Protein AF-A0A8B7RAG5-F1 (afdb_monomer_lite)

InterPro domains:
  IPR051147 Cilia- and flagella-associated domain-containing protein [PTHR21683] (7-181)

Structure (mmCIF, N/CA/C/O backbone):
data_AF-A0A8B7RAG5-F1
#
_entry.id   AF-A0A8B7RAG5-F1
#
loop_
_atom_site.group_PDB
_atom_site.id
_atom_site.type_symbol
_atom_site.label_atom_id
_atom_site.label_alt_id
_atom_site.label_comp_id
_atom_site.label_asym_id
_atom_site.label_entity_id
_atom_site.label_seq_id
_atom_site.pdbx_PDB_ins_code
_atom_s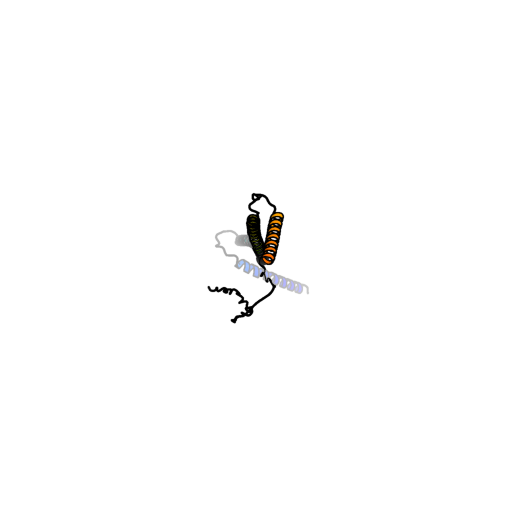ite.Cartn_x
_atom_site.Cartn_y
_atom_site.Cartn_z
_atom_site.occupancy
_atom_site.B_iso_or_equiv
_atom_site.auth_seq_id
_atom_site.auth_comp_id
_atom_site.auth_asym_id
_atom_site.auth_atom_id
_atom_site.pdbx_PDB_model_num
ATOM 1 N N . MET A 1 1 ? -59.591 -30.973 57.802 1.00 55.31 1 MET A N 1
ATOM 2 C CA . MET A 1 1 ? -58.449 -30.958 56.853 1.00 55.31 1 MET A CA 1
ATOM 3 C C . MET A 1 1 ? -57.907 -29.551 56.584 1.00 55.31 1 MET A C 1
ATOM 5 O O . MET A 1 1 ? -56.704 -29.426 56.397 1.00 55.31 1 MET A O 1
ATOM 9 N N . GLU A 1 2 ? -58.728 -28.495 56.611 1.00 56.34 2 GLU A N 1
ATOM 10 C CA . GLU A 1 2 ? -58.299 -27.111 56.315 1.00 56.34 2 GLU A CA 1
ATOM 11 C C . GLU A 1 2 ? -57.250 -26.532 57.283 1.00 56.34 2 GLU A C 1
ATOM 13 O O . GLU A 1 2 ? -56.304 -25.886 56.837 1.00 56.34 2 GLU A O 1
ATOM 18 N N . ALA A 1 3 ? -57.336 -26.829 58.585 1.00 62.94 3 ALA A N 1
ATOM 19 C CA . ALA A 1 3 ? -56.379 -26.324 59.580 1.00 62.94 3 ALA A CA 1
ATOM 20 C C . ALA A 1 3 ? -54.927 -26.791 59.325 1.00 62.94 3 ALA A C 1
ATOM 22 O O . ALA A 1 3 ? -53.978 -26.021 59.460 1.00 62.94 3 ALA A O 1
ATOM 23 N N . ILE A 1 4 ? -54.753 -28.038 58.873 1.00 69.81 4 ILE A N 1
ATOM 24 C CA . ILE A 1 4 ? -53.435 -28.624 58.569 1.00 69.81 4 ILE A CA 1
ATOM 25 C C . ILE A 1 4 ? -52.850 -28.005 57.290 1.00 69.81 4 ILE A C 1
ATOM 27 O O . ILE A 1 4 ? -51.636 -27.815 57.181 1.00 69.81 4 ILE A O 1
ATOM 31 N N . TYR A 1 5 ? -53.705 -27.666 56.322 1.00 72.94 5 TYR A N 1
ATOM 32 C CA . TYR A 1 5 ? -53.291 -27.004 55.086 1.00 72.94 5 TYR A CA 1
ATOM 33 C C . TYR A 1 5 ? -52.821 -25.563 55.346 1.00 72.94 5 TYR A C 1
ATOM 35 O O . TYR A 1 5 ? -51.747 -25.177 54.879 1.00 72.94 5 TYR A O 1
ATOM 43 N N . GLY A 1 6 ? -53.556 -24.804 56.168 1.00 73.88 6 GLY A N 1
ATOM 44 C CA . GLY A 1 6 ? -53.175 -23.448 56.580 1.00 73.88 6 GLY A CA 1
ATOM 45 C C . GLY A 1 6 ? -51.842 -23.402 57.334 1.00 73.88 6 GLY A C 1
ATOM 46 O O . GLY A 1 6 ? -50.973 -22.595 57.008 1.00 73.88 6 GLY A O 1
ATOM 47 N N . GLN A 1 7 ? -51.623 -24.333 58.268 1.00 79.81 7 GLN A N 1
ATOM 48 C CA . GLN A 1 7 ? -50.389 -24.399 59.056 1.00 79.81 7 GLN A CA 1
ATOM 49 C C . GLN A 1 7 ? -49.151 -24.725 58.202 1.00 79.81 7 GLN A C 1
ATOM 51 O O . GLN A 1 7 ? -48.091 -24.125 58.383 1.00 79.81 7 GLN A O 1
ATOM 56 N N . ARG A 1 8 ? -49.273 -25.636 57.224 1.00 81.81 8 ARG A N 1
ATOM 57 C CA . ARG A 1 8 ? -48.172 -25.945 56.291 1.00 81.81 8 ARG A CA 1
ATOM 58 C C . ARG A 1 8 ? -47.852 -24.777 55.362 1.00 81.81 8 ARG A C 1
ATOM 60 O O . ARG A 1 8 ? -46.685 -24.571 55.041 1.00 81.81 8 ARG A O 1
ATOM 67 N N . LYS A 1 9 ? -48.867 -24.028 54.925 1.00 84.62 9 LYS A N 1
ATOM 68 C CA . LYS A 1 9 ? -48.685 -22.840 54.082 1.00 84.62 9 LYS A CA 1
ATOM 69 C C . LYS A 1 9 ? -47.974 -21.724 54.849 1.00 84.62 9 LYS A C 1
ATOM 71 O O . LYS A 1 9 ? -47.005 -21.175 54.337 1.00 84.62 9 LYS A O 1
ATOM 76 N N . LEU A 1 10 ? -48.386 -21.468 56.092 1.00 85.44 10 LEU A N 1
ATOM 77 C CA . LEU A 1 10 ? -47.749 -20.473 56.955 1.00 85.44 10 LEU A CA 1
ATOM 78 C C . LEU A 1 10 ? -46.284 -20.822 57.240 1.00 85.44 10 LEU A C 1
ATOM 80 O O . LEU A 1 10 ? -45.422 -19.963 57.120 1.00 85.44 10 LEU A O 1
ATOM 84 N N . LYS A 1 11 ? -45.982 -22.092 57.539 1.00 86.25 11 LYS A N 1
ATOM 85 C CA . LYS A 1 11 ? -44.605 -22.536 57.798 1.00 86.25 11 LYS A CA 1
ATOM 86 C C . LYS A 1 11 ? -43.671 -22.288 56.607 1.00 86.25 11 LYS A C 1
ATOM 88 O O . LYS A 1 11 ? -42.568 -21.787 56.799 1.00 86.25 11 LYS A O 1
ATOM 93 N N . LYS A 1 12 ? -44.128 -22.595 55.389 1.00 87.88 12 LYS A N 1
ATOM 94 C CA . LYS A 1 12 ? -43.363 -22.325 54.161 1.00 87.88 12 LYS A CA 1
ATOM 95 C C . LYS A 1 12 ? -43.130 -20.832 53.950 1.00 87.88 12 LYS A C 1
ATOM 97 O O . LYS A 1 12 ? -42.046 -20.437 53.536 1.00 87.88 12 LYS A O 1
ATOM 102 N N . GLU A 1 13 ? -44.133 -20.010 54.248 1.00 86.12 13 GLU A N 1
ATOM 103 C CA . GLU A 1 13 ? -44.001 -18.566 54.090 1.00 86.12 13 GLU A CA 1
ATOM 104 C C . GLU A 1 13 ? -43.054 -17.974 55.142 1.00 86.12 13 GLU A C 1
ATOM 106 O O . GLU A 1 13 ? -42.220 -17.144 54.800 1.00 86.12 13 GLU A O 1
ATOM 111 N N . VAL A 1 14 ? -43.085 -18.458 56.387 1.00 86.81 14 VAL A N 1
ATOM 112 C CA . VAL A 1 14 ? -42.131 -18.056 57.436 1.00 86.81 14 VAL A CA 1
ATOM 113 C C . VAL A 1 14 ? -40.696 -18.439 57.064 1.00 86.81 14 VAL A C 1
ATOM 115 O O . VAL A 1 14 ? -39.806 -17.599 57.150 1.00 86.81 14 VAL A O 1
ATOM 118 N N . GLU A 1 15 ? -40.454 -19.667 56.591 1.00 90.12 15 GLU A N 1
ATOM 119 C CA . GLU A 1 15 ? -39.116 -20.094 56.141 1.00 90.12 15 GLU A CA 1
ATOM 120 C C . GLU A 1 15 ? -38.588 -19.234 54.987 1.00 90.12 15 GLU A C 1
ATOM 122 O O . GLU A 1 15 ? -37.412 -18.874 54.966 1.00 90.12 15 GLU A O 1
ATOM 127 N N . LYS A 1 16 ? -39.462 -18.853 54.053 1.00 88.62 16 LYS A N 1
ATOM 128 C CA . LYS A 1 16 ? -39.108 -17.966 52.944 1.00 88.62 16 LYS A CA 1
ATOM 129 C C . LYS A 1 16 ? -38.700 -16.573 53.431 1.00 88.62 16 LYS A C 1
ATOM 131 O O . LYS A 1 16 ? -37.728 -16.032 52.915 1.00 88.62 16 LYS A O 1
ATOM 136 N N . HIS A 1 17 ? -39.403 -16.005 54.413 1.00 90.81 17 HIS A N 1
ATOM 137 C CA . HIS A 1 17 ? -39.079 -14.680 54.959 1.00 90.81 17 HIS A CA 1
ATOM 138 C C . HIS A 1 17 ? -37.832 -14.692 55.849 1.00 90.81 17 HIS A C 1
ATOM 140 O O . HIS A 1 17 ? -37.074 -13.725 55.844 1.00 90.81 17 HIS A O 1
ATOM 146 N N . LYS A 1 18 ? -37.556 -15.812 56.521 1.00 91.81 18 LYS A N 1
ATOM 147 C CA . LYS A 1 18 ? -36.370 -15.983 57.365 1.00 91.81 18 LYS A CA 1
ATOM 148 C C . LYS A 1 18 ? -35.054 -15.805 56.598 1.00 91.81 18 LYS A C 1
ATOM 150 O O . LYS A 1 18 ? -34.117 -15.205 57.106 1.00 91.81 18 LYS A O 1
ATOM 155 N N . LEU A 1 19 ? -35.004 -16.244 55.336 1.00 89.38 19 LEU A N 1
ATOM 156 C CA . LEU A 1 19 ? -33.840 -16.033 54.462 1.00 89.38 19 LEU A CA 1
ATOM 157 C C . LEU A 1 19 ? -33.551 -14.544 54.207 1.00 89.38 19 LEU A C 1
ATOM 159 O O . LEU A 1 19 ? -32.391 -14.154 54.076 1.00 89.38 19 LEU A O 1
ATOM 163 N N . PHE A 1 20 ? -34.596 -13.716 54.125 1.00 89.88 20 PHE A N 1
ATOM 164 C CA . PHE A 1 20 ? -34.447 -12.270 53.961 1.00 89.88 20 PHE A CA 1
ATOM 165 C C . PHE A 1 20 ? -34.036 -11.604 55.271 1.00 89.88 20 PHE A C 1
ATOM 167 O O . PHE A 1 20 ? -33.174 -10.733 55.250 1.00 89.88 20 PHE A O 1
ATOM 174 N N . GLU A 1 21 ? -34.597 -12.037 56.399 1.00 88.69 21 GLU A N 1
ATOM 175 C CA . GLU A 1 21 ? -34.213 -11.568 57.734 1.00 88.69 21 GLU A CA 1
ATOM 176 C C . GLU A 1 21 ? -32.721 -11.820 58.008 1.00 88.69 21 GLU A C 1
ATOM 178 O O . GLU A 1 21 ? -31.983 -10.880 58.302 1.00 88.69 21 GLU A O 1
ATOM 183 N N . ASP A 1 22 ? -32.242 -13.047 57.777 1.00 93.38 22 ASP A N 1
ATOM 184 C CA . ASP A 1 22 ? -30.828 -13.415 57.935 1.00 93.38 22 ASP A CA 1
ATOM 185 C C . ASP A 1 22 ? -29.903 -12.571 57.033 1.00 93.38 22 ASP A C 1
ATOM 187 O O . ASP A 1 22 ? -28.770 -12.241 57.399 1.00 93.38 22 ASP A O 1
ATOM 191 N N . TYR A 1 23 ? -30.369 -12.217 55.830 1.00 90.25 23 TYR A N 1
ATOM 192 C CA . TYR A 1 23 ? -29.639 -11.340 54.915 1.00 90.25 23 TYR A CA 1
ATOM 193 C C . TYR A 1 23 ? -29.615 -9.890 55.409 1.00 90.25 23 TYR A C 1
ATOM 195 O O . TYR A 1 23 ? -28.558 -9.260 55.391 1.00 90.25 23 TYR A O 1
ATOM 203 N N . LEU A 1 24 ? -30.750 -9.366 55.876 1.00 87.00 24 LEU A N 1
ATOM 204 C CA . LEU A 1 24 ? -30.857 -8.003 56.395 1.00 87.00 24 LEU A CA 1
ATOM 205 C C . LEU A 1 24 ? -29.999 -7.815 57.649 1.00 87.00 24 LEU A C 1
ATOM 207 O O . LEU A 1 24 ? -29.286 -6.818 57.734 1.00 87.00 24 LEU A O 1
ATOM 211 N N . ILE A 1 25 ? -29.964 -8.797 58.554 1.00 89.12 25 ILE A N 1
ATOM 212 C CA . ILE A 1 25 ? -29.074 -8.784 59.725 1.00 89.12 25 ILE A CA 1
ATOM 213 C C . ILE A 1 25 ? -27.607 -8.691 59.285 1.00 89.12 25 ILE A C 1
ATOM 215 O O . ILE A 1 25 ? -26.885 -7.805 59.735 1.00 89.12 25 ILE A O 1
ATOM 219 N N . LYS A 1 26 ? -27.172 -9.519 58.324 1.00 90.69 26 LYS A N 1
ATOM 220 C CA . LYS A 1 26 ? -25.801 -9.457 57.779 1.00 90.69 26 LYS A CA 1
ATOM 221 C C . LYS A 1 26 ? -25.471 -8.126 57.106 1.00 90.69 26 LYS A C 1
ATOM 223 O O . LYS A 1 26 ? -24.312 -7.714 57.098 1.00 90.69 26 LYS A O 1
ATOM 228 N N . VAL A 1 27 ? -26.452 -7.479 56.478 1.00 85.94 27 VAL A N 1
ATOM 229 C CA . VAL A 1 27 ? -26.272 -6.151 55.876 1.00 85.94 27 VAL A CA 1
ATOM 230 C C . VAL A 1 27 ? -26.110 -5.098 56.969 1.00 85.94 27 VAL A C 1
ATOM 232 O O . VAL A 1 27 ? -25.182 -4.295 56.885 1.00 85.94 27 VAL A O 1
ATOM 235 N N . LEU A 1 28 ? -26.947 -5.141 58.008 1.00 80.81 28 LEU A N 1
ATOM 236 C CA . LEU A 1 28 ? -26.885 -4.230 59.152 1.00 80.81 28 LEU A CA 1
ATOM 237 C C . LEU A 1 28 ? -25.573 -4.370 59.934 1.00 80.81 28 LEU A C 1
ATOM 239 O O . LEU A 1 28 ? -24.983 -3.362 60.304 1.00 80.81 28 LEU A O 1
ATOM 243 N N . GLU A 1 29 ? -25.045 -5.584 60.097 1.00 86.06 29 GLU A N 1
ATOM 244 C CA . GLU A 1 29 ? -23.731 -5.820 60.720 1.00 86.06 29 GLU A CA 1
ATOM 245 C C . GLU A 1 29 ? -22.568 -5.144 59.974 1.00 86.06 29 GLU A C 1
ATOM 247 O O . GLU A 1 29 ? -21.542 -4.826 60.577 1.00 86.06 29 GLU A O 1
ATOM 252 N N . LYS A 1 30 ? -22.708 -4.923 58.659 1.00 83.44 30 LYS A N 1
ATOM 253 C CA . LYS A 1 30 ? -21.699 -4.246 57.829 1.00 83.44 30 LYS A CA 1
ATOM 254 C C . LYS A 1 30 ? -21.872 -2.735 57.773 1.00 83.44 30 LYS A C 1
ATOM 256 O O . LYS A 1 30 ? -20.982 -2.051 57.260 1.00 83.44 30 LYS A O 1
ATOM 261 N N . VAL A 1 31 ? -22.990 -2.211 58.269 1.00 78.75 31 VAL A N 1
ATOM 262 C CA . VAL A 1 31 ? -23.151 -0.774 58.459 1.00 78.75 31 VAL A CA 1
ATOM 263 C C . VAL A 1 31 ? -22.189 -0.378 59.583 1.00 78.75 31 VAL A C 1
ATOM 265 O O . VAL A 1 31 ? -22.262 -0.944 60.674 1.00 78.75 31 VAL A O 1
ATOM 268 N N . PRO A 1 32 ? -21.239 0.544 59.341 1.00 76.50 32 PRO A N 1
ATOM 269 C CA . PRO A 1 32 ? -20.310 0.963 60.386 1.00 76.50 32 PRO A CA 1
ATOM 270 C C . PRO A 1 32 ? -21.106 1.451 61.604 1.00 76.50 32 PRO A C 1
ATOM 272 O O . PRO A 1 32 ? -22.171 2.024 61.412 1.00 76.50 32 PRO A O 1
ATOM 275 N N . LYS A 1 33 ? -20.632 1.241 62.837 1.00 72.75 33 LYS A N 1
ATOM 276 C CA . LYS A 1 33 ? -21.260 1.818 64.043 1.00 72.75 33 LYS A CA 1
ATOM 277 C C . LYS A 1 33 ? -20.724 3.231 64.286 1.00 72.75 33 LYS A C 1
ATOM 279 O O . LYS A 1 33 ? -19.641 3.575 63.812 1.00 72.75 33 LYS A O 1
ATOM 284 N N . GLY A 1 34 ? -21.551 4.118 64.833 1.00 63.09 34 GLY A N 1
ATOM 285 C CA . GLY A 1 34 ? -21.188 5.510 65.129 1.00 63.09 34 GLY A CA 1
ATOM 286 C C . GLY A 1 34 ? -20.741 5.601 66.581 1.00 63.09 34 GLY A C 1
ATOM 287 O O . GLY A 1 34 ? -21.026 4.685 67.342 1.00 63.09 34 GLY A O 1
ATOM 288 N N . TYR A 1 35 ? -20.019 6.655 66.951 1.00 56.81 35 TYR A N 1
ATOM 289 C CA . TYR A 1 35 ? -19.913 7.015 68.363 1.00 56.81 35 TYR A CA 1
ATOM 290 C C . TYR A 1 35 ? -21.179 7.808 68.694 1.00 56.81 35 TYR A C 1
ATOM 292 O O . TYR A 1 35 ? -21.436 8.832 68.062 1.00 56.81 35 TYR A O 1
ATOM 300 N N . ASP A 1 36 ? -22.005 7.251 69.575 1.00 59.19 36 ASP A N 1
ATOM 301 C CA . ASP A 1 36 ? -23.329 7.765 69.916 1.00 59.19 36 ASP A CA 1
ATOM 302 C C . ASP A 1 36 ? -23.184 9.030 70.766 1.00 59.19 36 ASP A C 1
ATOM 304 O O . ASP A 1 36 ? -22.730 8.971 71.907 1.00 59.19 36 ASP A O 1
ATOM 308 N N . GLU A 1 37 ? -23.540 10.186 70.208 1.00 56.72 37 GLU A N 1
ATOM 309 C CA . GLU A 1 37 ? -23.438 11.463 70.926 1.00 56.72 37 GLU A CA 1
ATOM 310 C C . GLU A 1 37 ? -24.657 12.377 70.683 1.00 56.72 37 GLU A C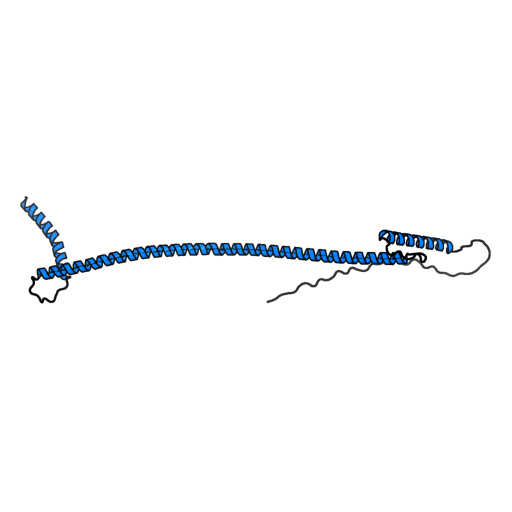 1
ATOM 312 O O . GLU A 1 37 ? -24.539 13.599 70.671 1.00 56.72 37 GLU A O 1
ATOM 317 N N . GLY A 1 38 ? -25.860 11.807 70.500 1.00 57.91 38 GLY A N 1
ATOM 318 C CA . GLY A 1 38 ? -27.087 12.594 70.299 1.00 57.91 38 GLY A CA 1
ATOM 319 C C . GLY A 1 38 ? -28.402 11.891 70.668 1.00 57.91 38 GLY A C 1
ATOM 320 O O . GLY A 1 38 ? -28.536 10.683 70.499 1.00 57.91 38 GLY A O 1
ATOM 321 N N . GLU A 1 39 ? -29.372 12.689 71.137 1.00 57.06 39 GLU A N 1
ATOM 322 C CA . GLU A 1 39 ? -30.692 12.325 71.704 1.00 57.06 39 GLU A CA 1
ATOM 323 C C . GLU A 1 39 ? -31.775 11.884 70.683 1.00 57.06 39 GLU A C 1
ATOM 325 O O . GLU A 1 39 ? -32.945 11.747 71.043 1.00 57.06 39 GLU A O 1
ATOM 330 N N . GLU A 1 40 ? -31.438 11.665 69.409 1.00 59.41 40 GLU A N 1
ATOM 331 C CA . GLU A 1 40 ? -32.409 11.199 68.400 1.00 59.41 40 GLU A CA 1
ATOM 332 C C . GLU A 1 40 ? -32.716 9.694 68.542 1.00 59.41 40 GLU A C 1
ATOM 334 O O . GLU A 1 40 ? -31.815 8.937 68.916 1.00 59.41 40 GLU A O 1
ATOM 339 N N . PRO A 1 41 ? -33.932 9.219 68.190 1.00 71.31 41 PRO A N 1
ATOM 340 C CA . PRO A 1 41 ? -34.257 7.795 68.240 1.00 71.31 41 PRO A CA 1
ATOM 341 C C . PRO A 1 41 ? -33.245 6.976 67.421 1.00 71.31 41 PRO A C 1
ATOM 343 O O . PRO A 1 41 ? -33.002 7.275 66.253 1.00 71.31 41 PRO A O 1
ATOM 346 N N . GLU A 1 42 ? -32.670 5.933 68.027 1.00 69.75 42 GLU A N 1
ATOM 347 C CA . GLU A 1 42 ? -31.617 5.072 67.452 1.00 69.75 42 GLU A CA 1
ATOM 348 C C . GLU A 1 42 ? -31.960 4.581 66.029 1.00 69.75 42 GLU A C 1
ATOM 350 O O . GLU A 1 42 ? -31.109 4.558 65.139 1.00 69.75 42 GLU A O 1
ATOM 355 N N . GLU A 1 43 ? -33.239 4.285 65.779 1.00 70.38 43 GLU A N 1
ATOM 356 C CA . GLU A 1 43 ? -33.766 3.862 64.476 1.00 70.38 43 GLU A CA 1
ATOM 357 C C . GLU A 1 43 ? -33.628 4.937 63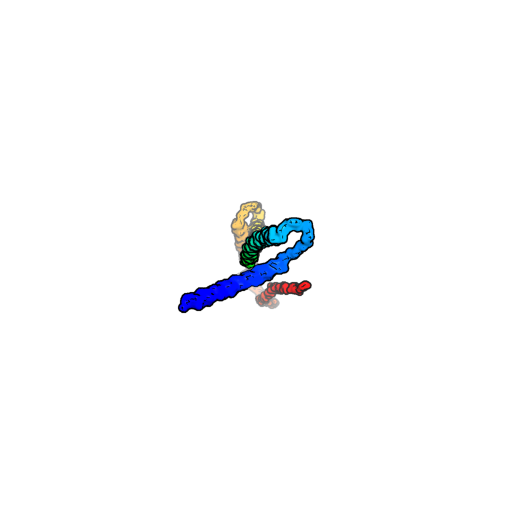.383 1.00 70.38 43 GLU A C 1
ATOM 359 O O . GLU A 1 43 ? -33.213 4.620 62.265 1.00 70.38 43 GLU A O 1
ATOM 364 N N . ALA A 1 44 ? -33.896 6.210 63.698 1.00 76.25 44 ALA A N 1
ATOM 365 C CA . ALA A 1 44 ? -33.797 7.318 62.743 1.00 76.25 44 ALA A CA 1
ATOM 366 C C . ALA A 1 44 ? -32.337 7.589 62.338 1.00 76.25 44 ALA A C 1
ATOM 368 O O . ALA A 1 44 ? -32.037 7.869 61.173 1.00 76.25 44 ALA A O 1
ATOM 369 N N . GLN A 1 45 ? -31.400 7.424 63.277 1.00 75.69 45 GLN A N 1
ATOM 370 C CA . GLN A 1 45 ? -29.964 7.559 63.013 1.00 75.69 45 GLN A CA 1
ATOM 371 C C . GLN A 1 45 ? -29.440 6.431 62.108 1.00 75.69 45 GLN A C 1
ATOM 373 O O . GLN A 1 45 ? -28.642 6.673 61.192 1.00 75.69 45 GLN A O 1
ATOM 378 N N . VAL A 1 46 ? -29.907 5.196 62.327 1.00 78.44 46 VAL A N 1
ATOM 379 C CA . VAL A 1 46 ? -29.587 4.044 61.468 1.00 78.44 46 VAL A CA 1
ATOM 380 C C . VAL A 1 46 ? -30.158 4.245 60.062 1.00 78.44 46 VAL A C 1
ATOM 382 O O . VAL A 1 46 ? -29.436 4.035 59.083 1.00 78.44 46 VAL A O 1
ATOM 385 N N . GLU A 1 47 ? -31.402 4.713 59.943 1.00 81.62 47 GLU A N 1
ATOM 386 C CA . GLU A 1 47 ? -32.047 4.986 58.655 1.00 81.62 47 GLU A CA 1
ATOM 387 C C . GLU A 1 47 ? -31.300 6.067 57.858 1.00 81.62 47 GLU A C 1
ATOM 389 O O . GLU A 1 47 ? -30.924 5.835 56.704 1.00 81.62 47 GLU A O 1
ATOM 394 N N . ALA A 1 48 ? -30.965 7.200 58.486 1.00 84.56 48 ALA A N 1
ATOM 395 C CA . ALA A 1 48 ? -30.200 8.276 57.852 1.00 84.56 48 ALA A CA 1
ATOM 396 C C . ALA A 1 48 ? -28.815 7.806 57.367 1.00 84.56 48 ALA A C 1
ATOM 398 O O . ALA A 1 48 ? -28.340 8.201 56.294 1.00 84.56 48 ALA A O 1
ATOM 399 N N . ARG A 1 49 ? -28.155 6.919 58.121 1.00 81.88 49 ARG A N 1
ATOM 400 C CA . ARG A 1 49 ? -26.852 6.359 57.739 1.00 81.88 49 ARG A CA 1
ATOM 401 C C . ARG A 1 49 ? -26.952 5.403 56.559 1.00 81.88 49 ARG A C 1
ATOM 403 O O . ARG A 1 49 ? -26.120 5.472 55.648 1.00 81.88 49 ARG A O 1
ATOM 410 N N . VAL A 1 50 ? -27.952 4.525 56.567 1.00 85.56 50 VAL A N 1
ATOM 411 C CA . VAL A 1 50 ? -28.233 3.628 55.442 1.00 85.56 50 VAL A CA 1
ATOM 412 C C . VAL A 1 50 ? -28.547 4.456 54.197 1.00 85.56 50 VAL A C 1
ATOM 414 O O . VAL A 1 50 ? -27.962 4.208 53.142 1.00 85.56 50 VAL A O 1
ATOM 417 N N . GLU A 1 51 ? -29.362 5.504 54.319 1.00 88.81 51 GLU A N 1
ATOM 418 C CA . GLU A 1 51 ? -29.684 6.400 53.208 1.00 88.81 51 GLU A CA 1
ATOM 419 C C . GLU A 1 51 ? -28.428 7.105 52.655 1.00 88.81 51 GLU A C 1
ATOM 421 O O . GLU A 1 51 ? -28.209 7.146 51.439 1.00 88.81 51 GLU A O 1
ATOM 426 N N . ALA A 1 52 ? -27.543 7.602 53.526 1.00 90.00 52 ALA A N 1
ATOM 427 C CA . ALA A 1 52 ? -26.278 8.218 53.122 1.00 90.00 52 ALA A CA 1
ATOM 428 C C . ALA A 1 52 ? -25.341 7.228 52.406 1.00 90.00 52 ALA A C 1
ATOM 430 O O . ALA A 1 52 ? -24.721 7.573 51.391 1.00 90.00 52 ALA A O 1
ATOM 431 N N . MET A 1 53 ? -25.256 5.985 52.891 1.00 88.69 53 MET A N 1
ATOM 432 C CA . MET A 1 53 ? -24.490 4.923 52.235 1.00 88.69 53 MET A CA 1
ATOM 433 C C . MET A 1 53 ? -25.060 4.599 50.857 1.00 88.69 53 MET A C 1
ATOM 435 O O . MET A 1 53 ? -24.303 4.571 49.886 1.00 88.69 53 MET A O 1
ATOM 439 N N . VAL A 1 54 ? -26.378 4.417 50.745 1.00 91.50 54 VAL A N 1
ATOM 440 C CA . VAL A 1 54 ? -27.052 4.153 49.467 1.00 91.50 54 VAL A CA 1
ATOM 441 C C . VAL A 1 54 ? -26.801 5.297 48.485 1.00 91.50 54 VAL A C 1
ATOM 443 O O . VAL A 1 54 ? -26.372 5.042 47.360 1.00 91.50 54 VAL A O 1
ATOM 446 N N . LYS A 1 55 ? -26.943 6.561 48.912 1.00 95.38 55 LYS A N 1
ATOM 447 C CA . LYS A 1 55 ? -26.623 7.741 48.086 1.00 95.38 55 LYS A CA 1
ATOM 448 C C . LYS A 1 55 ? -25.168 7.729 47.605 1.00 95.38 55 LYS A C 1
ATOM 450 O O . LYS A 1 55 ? -24.900 8.053 46.446 1.00 95.38 55 LYS A O 1
ATOM 455 N N . ARG A 1 56 ? -24.212 7.354 48.463 1.00 94.06 56 ARG A N 1
ATOM 456 C CA . ARG A 1 56 ? -22.787 7.274 48.101 1.00 94.06 56 ARG A CA 1
ATOM 457 C C . ARG A 1 56 ? -22.509 6.150 47.103 1.00 94.06 56 ARG A C 1
ATOM 459 O O . ARG A 1 56 ? -21.832 6.394 46.105 1.00 94.06 56 ARG A O 1
ATOM 466 N N . TYR A 1 57 ? -23.026 4.948 47.351 1.00 94.31 57 TYR A N 1
ATOM 467 C CA . TYR A 1 57 ? -22.865 3.812 46.442 1.00 94.31 57 TYR A CA 1
ATOM 468 C C . TYR A 1 57 ? -23.525 4.068 45.095 1.00 94.31 57 TYR A C 1
ATOM 470 O O . TYR A 1 57 ? -22.936 3.748 44.069 1.00 94.31 57 TYR A O 1
ATOM 478 N N . TRP A 1 58 ? -24.689 4.714 45.086 1.00 97.00 58 TRP A N 1
ATOM 479 C CA . TRP A 1 58 ? -25.354 5.116 43.856 1.00 97.00 58 TRP A CA 1
ATOM 480 C C . TRP A 1 58 ? -24.479 6.052 43.016 1.00 97.00 58 TRP A C 1
ATOM 482 O O . TRP A 1 58 ? -24.232 5.781 41.843 1.00 97.00 58 TRP A O 1
ATOM 492 N N . LYS A 1 59 ? -23.917 7.107 43.625 1.00 97.88 59 LYS A N 1
ATOM 493 C CA . LYS A 1 59 ? -22.966 8.000 42.940 1.00 97.88 59 LYS A CA 1
ATOM 494 C C . LYS A 1 59 ? -21.763 7.228 42.392 1.00 97.88 59 LYS A C 1
ATOM 496 O O . LYS A 1 59 ? -21.424 7.383 41.221 1.00 97.88 59 LYS A O 1
ATOM 501 N N . LEU A 1 60 ? -21.153 6.358 43.200 1.00 97.69 60 LEU A N 1
ATOM 502 C CA . LEU A 1 60 ? -20.012 5.544 42.769 1.00 97.69 60 LEU A CA 1
ATOM 503 C C . LEU A 1 60 ? -20.373 4.626 41.592 1.00 97.69 60 LEU A C 1
ATOM 505 O O . LEU A 1 60 ? -19.606 4.517 40.640 1.00 97.69 60 LEU A O 1
ATOM 509 N N . PHE A 1 61 ? -21.554 4.013 41.633 1.00 97.25 61 PHE A N 1
ATOM 510 C CA . PHE A 1 61 ? -22.062 3.161 40.567 1.00 97.25 61 PHE A CA 1
ATOM 511 C C . PHE A 1 61 ? -22.242 3.941 39.260 1.00 97.25 61 PHE A C 1
ATOM 513 O O . PHE A 1 61 ? -21.775 3.493 38.214 1.00 97.25 61 PHE A O 1
ATOM 520 N N . THR A 1 62 ? -22.832 5.140 39.315 1.00 98.06 62 THR A N 1
ATOM 521 C CA . THR A 1 62 ? -22.997 5.987 38.120 1.00 98.06 62 THR A CA 1
ATOM 522 C C . THR A 1 62 ? -21.658 6.398 37.502 1.00 98.06 62 THR A C 1
ATOM 524 O O . THR A 1 62 ? -21.495 6.288 36.289 1.00 98.06 62 THR A O 1
ATOM 527 N N . VAL A 1 63 ? -20.670 6.779 38.322 1.00 98.19 63 VAL A N 1
ATOM 528 C CA . VAL A 1 63 ? -19.312 7.109 37.853 1.00 98.19 63 VAL A CA 1
ATOM 529 C C . VAL A 1 63 ? -18.620 5.880 37.262 1.00 98.19 63 VAL A C 1
ATOM 531 O O . VAL A 1 63 ? -17.980 5.978 36.220 1.00 98.19 63 VAL A O 1
ATOM 534 N N . SER A 1 64 ? -18.772 4.708 37.884 1.00 97.88 64 SER A N 1
ATOM 535 C CA . SER A 1 64 ? -18.209 3.457 37.364 1.00 97.88 64 SER A CA 1
ATOM 536 C C . SER A 1 64 ? -18.795 3.096 36.000 1.00 97.88 64 SER A C 1
ATOM 538 O O . SER A 1 64 ? -18.065 2.656 35.113 1.00 97.88 64 SER A O 1
ATOM 540 N N . GLN A 1 65 ? -20.103 3.282 35.818 1.00 98.31 65 GLN A N 1
ATOM 541 C CA . GLN A 1 65 ? -20.763 3.008 34.547 1.00 98.31 65 GLN A CA 1
ATOM 542 C C . GLN A 1 65 ? -20.301 3.978 33.453 1.00 98.31 65 GLN A C 1
ATOM 544 O O . GLN A 1 65 ? -20.107 3.572 32.308 1.00 98.31 65 GLN A O 1
ATOM 549 N N . ASP A 1 66 ? -20.105 5.248 33.798 1.00 97.81 66 ASP A N 1
ATOM 550 C CA . ASP A 1 66 ? -19.585 6.256 32.877 1.00 97.81 66 ASP A CA 1
ATOM 551 C C . ASP A 1 66 ? -18.132 5.970 32.465 1.00 97.81 66 ASP A C 1
ATOM 553 O O . ASP A 1 66 ? -17.814 5.915 31.275 1.00 97.81 66 ASP A O 1
ATOM 557 N N . ALA A 1 67 ? -17.267 5.645 33.431 1.00 97.94 67 ALA A N 1
ATOM 558 C CA . ALA A 1 67 ? -15.890 5.232 33.168 1.00 97.94 67 ALA A CA 1
ATOM 559 C C . ALA A 1 67 ? -15.823 4.015 32.231 1.00 97.94 67 ALA A C 1
ATOM 561 O O . ALA A 1 67 ? -14.986 3.966 31.327 1.00 97.94 67 ALA A O 1
ATOM 562 N N . GLN A 1 68 ? -16.736 3.054 32.392 1.00 98.50 68 GLN A N 1
ATOM 563 C CA . GLN A 1 68 ? -16.808 1.893 31.511 1.00 98.50 68 GLN A CA 1
ATOM 564 C C . GLN A 1 68 ? -17.196 2.267 30.074 1.00 98.50 68 GLN A C 1
ATOM 566 O O . GLN A 1 68 ? -16.556 1.795 29.134 1.00 98.50 68 GLN A O 1
ATOM 571 N N . LYS A 1 69 ? -18.161 3.176 29.881 1.00 98.31 69 LYS A N 1
ATOM 572 C CA . LYS A 1 69 ? -18.501 3.698 28.544 1.00 98.31 69 LYS A CA 1
ATOM 573 C C . LYS A 1 69 ? -17.306 4.385 27.885 1.00 98.31 69 LYS A C 1
ATOM 575 O O . LYS A 1 69 ? -17.059 4.187 26.695 1.00 98.31 69 LYS A O 1
ATOM 580 N N . HIS A 1 70 ? -16.544 5.167 28.649 1.00 98.25 70 HIS A N 1
ATOM 581 C CA . HIS A 1 70 ? -15.335 5.818 28.150 1.00 98.25 70 HIS A CA 1
ATOM 582 C C . HIS A 1 70 ? -14.250 4.814 27.747 1.00 98.25 70 HIS A C 1
ATOM 584 O O . HIS A 1 70 ? -13.643 4.972 26.688 1.00 98.25 70 HIS A O 1
ATOM 590 N N . LEU A 1 71 ? -14.042 3.757 28.535 1.00 98.50 71 LEU A N 1
ATOM 591 C CA . LEU A 1 71 ? -13.109 2.680 28.194 1.00 98.50 71 LEU A CA 1
ATOM 592 C C . LEU A 1 71 ? -13.526 1.940 26.919 1.00 98.50 71 LEU A C 1
ATOM 594 O O . LEU A 1 71 ? -12.683 1.669 26.066 1.00 98.50 71 LEU A O 1
ATOM 598 N N . GLU A 1 72 ? -14.818 1.660 26.747 1.00 98.56 72 GLU A N 1
ATOM 599 C CA . GLU A 1 72 ? -15.337 1.049 25.521 1.00 98.56 72 GLU A CA 1
ATOM 600 C C . GLU A 1 72 ? -15.134 1.952 24.298 1.00 98.56 72 GLU A C 1
ATOM 602 O O . GLU A 1 72 ? -14.710 1.482 23.240 1.00 98.56 72 GLU A O 1
ATOM 607 N N . ALA A 1 73 ? -15.393 3.257 24.428 1.00 98.56 73 ALA A N 1
ATOM 608 C CA . ALA A 1 73 ? -15.145 4.223 23.360 1.00 98.56 73 ALA A CA 1
ATOM 609 C C . ALA A 1 73 ? -13.650 4.307 23.007 1.00 98.56 73 ALA A C 1
ATOM 611 O O . ALA A 1 73 ? -13.288 4.275 21.829 1.00 98.56 73 ALA A O 1
ATOM 612 N N . PHE A 1 74 ? -12.779 4.346 24.018 1.00 98.44 74 PHE A N 1
ATOM 613 C CA . PHE A 1 74 ? -11.329 4.356 23.837 1.00 98.44 74 PHE A CA 1
ATOM 614 C C . PHE A 1 74 ? -10.825 3.070 23.167 1.00 98.44 74 PHE A C 1
ATOM 616 O O . PHE A 1 74 ? -10.007 3.129 22.251 1.00 98.44 74 PHE A O 1
ATOM 623 N N . SER A 1 75 ? -11.362 1.911 23.555 1.00 98.50 75 SER A N 1
ATOM 624 C CA . SER A 1 75 ? -11.051 0.620 22.933 1.00 98.50 75 SER A CA 1
ATOM 625 C C . SER A 1 75 ? -11.415 0.601 21.445 1.00 98.50 75 SER A C 1
ATOM 627 O O . SER A 1 75 ? -10.575 0.244 20.616 1.00 98.50 75 SER A O 1
ATOM 629 N N . LYS A 1 76 ? -12.618 1.070 21.084 1.00 98.62 76 LYS A N 1
ATOM 630 C CA . LYS A 1 76 ? -13.055 1.183 19.681 1.00 98.62 76 LYS A CA 1
ATOM 631 C C . LYS A 1 76 ? -12.161 2.122 18.874 1.00 98.62 76 LYS A C 1
ATOM 633 O O . LYS A 1 76 ? -11.795 1.804 17.745 1.00 98.62 76 LYS A O 1
ATOM 638 N N . MET A 1 77 ? -11.786 3.262 19.453 1.00 98.50 77 MET A N 1
ATOM 639 C CA . MET A 1 77 ? -10.887 4.215 18.805 1.00 98.50 77 MET A CA 1
ATOM 640 C C . MET A 1 77 ? -9.505 3.602 18.556 1.00 98.50 77 MET A C 1
ATOM 642 O O . MET A 1 77 ? -9.002 3.675 17.438 1.00 98.50 77 MET A O 1
ATOM 646 N N . ASN A 1 78 ? -8.917 2.941 19.555 1.00 98.31 78 ASN A N 1
ATOM 647 C CA . ASN A 1 78 ? -7.631 2.262 19.387 1.00 98.31 78 ASN A CA 1
ATOM 648 C C . ASN A 1 78 ? -7.699 1.171 18.322 1.00 98.31 78 ASN A C 1
ATOM 650 O O . ASN A 1 78 ? -6.794 1.067 17.499 1.00 98.31 78 ASN A O 1
ATOM 654 N N . GLN A 1 79 ? -8.780 0.390 18.285 1.00 98.69 79 GLN A N 1
ATOM 655 C CA . GLN A 1 79 ? -8.982 -0.610 17.240 1.00 98.69 79 GLN A CA 1
ATOM 656 C C . GLN A 1 79 ? -9.001 0.028 15.842 1.00 98.69 79 GLN A C 1
ATOM 658 O O . GLN A 1 79 ? -8.339 -0.474 14.935 1.00 98.69 79 GLN A O 1
ATOM 663 N N . ALA A 1 80 ? -9.694 1.157 15.672 1.00 98.50 80 ALA A N 1
ATOM 664 C CA . ALA A 1 80 ? -9.724 1.884 14.403 1.00 98.50 80 ALA A CA 1
ATOM 665 C C . ALA A 1 80 ? -8.339 2.433 14.007 1.00 98.50 80 ALA A C 1
ATOM 667 O O . ALA A 1 80 ? -7.957 2.374 12.834 1.00 98.50 80 ALA A O 1
ATOM 668 N N . VAL A 1 81 ? -7.559 2.926 14.975 1.00 98.56 81 VAL A N 1
ATOM 669 C CA . VAL A 1 81 ? -6.175 3.374 14.749 1.00 98.56 81 VAL A CA 1
ATOM 670 C C . VAL A 1 81 ? -5.288 2.205 14.323 1.00 98.56 81 VAL A C 1
ATOM 672 O O . VAL A 1 81 ? -4.562 2.333 13.340 1.00 98.56 81 VAL A O 1
ATOM 675 N N . HIS A 1 82 ? -5.380 1.056 14.996 1.00 98.69 82 HIS A N 1
ATOM 676 C CA . HIS A 1 82 ? -4.615 -0.139 14.632 1.00 98.69 82 HIS A CA 1
ATOM 677 C C . HIS A 1 82 ? -4.935 -0.621 13.213 1.00 98.69 82 HIS A C 1
ATOM 679 O O . HIS A 1 82 ? -4.015 -0.857 12.437 1.00 98.69 82 HIS A O 1
ATOM 685 N N . GLN A 1 83 ? -6.215 -0.677 12.838 1.00 98.56 83 GLN A N 1
ATOM 686 C CA . GLN A 1 83 ? -6.629 -1.036 11.475 1.00 98.56 83 GLN A CA 1
ATOM 687 C C . GLN A 1 83 ? -6.110 -0.043 10.427 1.00 98.56 83 GLN A C 1
ATOM 689 O O . GLN A 1 83 ? -5.689 -0.431 9.336 1.00 98.56 83 GLN A O 1
ATOM 694 N N . SER A 1 84 ? -6.123 1.251 10.754 1.00 98.44 84 SER A N 1
ATOM 695 C CA . SER A 1 84 ? -5.608 2.296 9.863 1.00 98.44 84 SER A CA 1
ATOM 696 C C . SER A 1 84 ? -4.097 2.177 9.671 1.00 98.44 84 SER A C 1
ATOM 698 O O . SER A 1 84 ? -3.604 2.342 8.555 1.00 98.44 84 SER A O 1
ATOM 700 N N . LEU A 1 85 ? -3.367 1.867 10.746 1.00 98.69 85 LEU A N 1
ATOM 701 C CA . LEU A 1 85 ? -1.927 1.646 10.706 1.00 98.69 85 LEU A CA 1
ATOM 702 C C . LEU A 1 85 ? -1.580 0.412 9.868 1.00 98.69 85 LEU A C 1
ATOM 704 O O . LEU A 1 85 ? -0.743 0.514 8.979 1.00 98.69 85 LEU A O 1
ATOM 708 N N . GLU A 1 86 ? -2.264 -0.709 10.084 1.00 98.56 86 GLU A N 1
ATOM 709 C CA . GLU A 1 86 ? -2.059 -1.944 9.317 1.00 98.56 86 GLU A CA 1
ATOM 710 C C . GLU A 1 86 ? -2.315 -1.725 7.815 1.00 98.56 86 GLU A C 1
ATOM 712 O O . GLU A 1 86 ? -1.483 -2.062 6.974 1.00 98.56 86 GLU A O 1
ATOM 717 N N . SER A 1 87 ? -3.407 -1.034 7.469 1.00 98.62 87 SER A N 1
ATOM 718 C CA . SER A 1 87 ? -3.705 -0.643 6.085 1.00 98.62 87 SER A CA 1
ATOM 719 C C . SER A 1 87 ? -2.608 0.234 5.468 1.00 98.62 87 SER A C 1
ATOM 721 O O . SER A 1 87 ? -2.216 0.051 4.310 1.00 98.62 87 SER A O 1
ATOM 723 N N . LEU A 1 88 ? -2.077 1.194 6.232 1.00 98.44 88 LEU A N 1
ATOM 724 C CA . LEU A 1 88 ? -0.980 2.045 5.777 1.00 98.44 88 LEU A CA 1
ATOM 725 C C . LEU A 1 88 ? 0.309 1.240 5.569 1.00 98.44 88 LEU A C 1
ATOM 727 O O . LEU A 1 88 ? 0.985 1.417 4.552 1.00 98.44 88 LEU A O 1
ATOM 731 N N . GLU A 1 89 ? 0.638 0.340 6.492 1.00 98.56 89 GLU A N 1
ATOM 732 C CA . GLU A 1 89 ? 1.795 -0.547 6.384 1.00 98.56 89 GLU A CA 1
ATOM 733 C C . GLU A 1 89 ? 1.701 -1.446 5.147 1.00 98.56 89 GLU A C 1
ATOM 735 O O . GLU A 1 89 ? 2.671 -1.552 4.392 1.00 98.56 89 GLU A O 1
ATOM 740 N N . ASP A 1 90 ? 0.531 -2.013 4.860 1.00 98.44 90 ASP A N 1
ATOM 741 C CA . ASP A 1 90 ? 0.306 -2.835 3.669 1.00 98.44 90 ASP A CA 1
ATOM 742 C C . ASP A 1 90 ? 0.428 -2.032 2.369 1.00 98.44 90 ASP A C 1
ATOM 744 O O . ASP A 1 90 ? 1.032 -2.482 1.384 1.00 98.44 90 ASP A O 1
ATOM 748 N N . ARG A 1 91 ? -0.053 -0.784 2.363 1.00 98.31 91 ARG A N 1
ATOM 749 C CA . ARG A 1 91 ? 0.189 0.138 1.244 1.00 98.31 91 ARG A CA 1
ATOM 750 C C . ARG A 1 91 ? 1.676 0.413 1.059 1.00 98.31 91 ARG A C 1
ATOM 752 O O . ARG A 1 91 ? 2.148 0.456 -0.074 1.00 98.31 91 ARG A O 1
ATOM 759 N N . HIS A 1 92 ? 2.436 0.573 2.137 1.00 98.50 92 HIS A N 1
ATOM 760 C CA . HIS A 1 92 ? 3.881 0.780 2.053 1.00 98.50 92 HIS A CA 1
ATOM 761 C C . HIS A 1 92 ? 4.608 -0.479 1.553 1.00 98.50 92 HIS A C 1
ATOM 763 O O . HIS A 1 92 ? 5.461 -0.379 0.664 1.00 98.50 92 HIS A O 1
ATOM 769 N N . ARG A 1 93 ? 4.230 -1.666 2.048 1.00 98.00 93 ARG A N 1
ATOM 770 C CA . ARG A 1 93 ? 4.763 -2.968 1.607 1.00 98.00 93 ARG A CA 1
ATOM 771 C C . ARG A 1 93 ? 4.553 -3.207 0.115 1.00 98.00 93 ARG A C 1
ATOM 773 O O . ARG A 1 93 ? 5.432 -3.775 -0.526 1.00 98.00 93 ARG A O 1
ATOM 780 N N . THR A 1 94 ? 3.433 -2.751 -0.447 1.00 98.25 94 THR A N 1
ATOM 781 C CA . THR A 1 94 ? 3.129 -2.889 -1.883 1.00 98.25 94 THR A CA 1
ATOM 782 C C . THR A 1 94 ? 3.749 -1.778 -2.737 1.00 98.25 94 THR A C 1
ATOM 784 O O . THR A 1 94 ? 4.281 -2.044 -3.817 1.00 98.25 94 THR A O 1
ATOM 787 N N . LEU A 1 95 ? 3.739 -0.529 -2.267 1.00 98.50 95 LEU A N 1
ATOM 788 C CA . LEU A 1 95 ? 4.227 0.624 -3.027 1.00 98.50 95 LEU A CA 1
ATOM 789 C C . LEU A 1 95 ? 5.747 0.604 -3.232 1.00 98.50 95 LEU A C 1
ATOM 791 O O . LEU A 1 95 ? 6.220 0.902 -4.331 1.00 98.50 95 LEU A O 1
ATOM 795 N N . ILE A 1 96 ? 6.524 0.243 -2.206 1.00 98.19 96 ILE A N 1
ATOM 796 C CA . ILE A 1 96 ? 7.993 0.285 -2.278 1.00 98.19 96 ILE A CA 1
ATOM 797 C C . ILE A 1 96 ? 8.539 -0.630 -3.396 1.00 98.19 96 ILE A C 1
ATOM 799 O O . ILE A 1 96 ? 9.326 -0.148 -4.220 1.00 98.19 96 ILE A O 1
ATOM 803 N N . PRO A 1 97 ? 8.145 -1.917 -3.499 1.00 98.12 97 PRO A N 1
ATOM 804 C CA . PRO A 1 97 ? 8.560 -2.780 -4.607 1.00 98.12 97 PRO A CA 1
ATOM 805 C C . PRO A 1 97 ? 8.118 -2.270 -5.983 1.00 98.12 97 PRO A C 1
ATOM 807 O O . PRO A 1 97 ? 8.887 -2.367 -6.945 1.00 98.12 97 PRO A O 1
ATOM 810 N N . ASN A 1 98 ? 6.919 -1.689 -6.086 1.00 98.44 98 ASN A N 1
ATOM 811 C CA . ASN A 1 98 ? 6.417 -1.116 -7.337 1.00 98.44 98 ASN A CA 1
ATOM 812 C C . ASN A 1 98 ? 7.300 0.042 -7.815 1.00 98.44 98 ASN A C 1
ATOM 814 O O . ASN A 1 98 ? 7.749 0.045 -8.963 1.00 98.44 98 ASN A O 1
ATOM 818 N N . LEU A 1 99 ? 7.630 0.979 -6.921 1.00 98.44 99 LEU A N 1
ATOM 819 C CA . LEU A 1 99 ? 8.526 2.095 -7.230 1.00 98.44 99 LEU A CA 1
ATOM 820 C C . LEU A 1 99 ? 9.931 1.609 -7.599 1.00 98.44 99 LEU A C 1
ATOM 822 O O . LEU A 1 99 ? 10.493 2.056 -8.599 1.00 98.44 99 LEU A O 1
ATOM 826 N N . LYS A 1 100 ? 10.484 0.640 -6.858 1.00 98.25 100 LYS A N 1
ATOM 827 C CA . LYS A 1 100 ? 11.775 0.016 -7.200 1.00 98.25 100 LYS A CA 1
ATOM 828 C C . LYS A 1 100 ? 11.756 -0.601 -8.600 1.00 98.25 100 LYS A C 1
ATOM 830 O O . LYS A 1 100 ? 12.705 -0.430 -9.367 1.00 98.25 100 LYS A O 1
ATOM 835 N N . THR A 1 101 ? 10.667 -1.279 -8.955 1.00 98.56 101 THR A N 1
ATOM 836 C CA . THR A 1 101 ? 10.491 -1.890 -10.278 1.00 98.56 101 THR A CA 1
ATOM 837 C C . THR A 1 101 ? 10.451 -0.828 -11.374 1.00 98.56 101 THR A C 1
ATOM 839 O O . THR A 1 101 ? 11.168 -0.949 -12.370 1.00 98.56 101 THR A O 1
ATOM 842 N N . GLN A 1 102 ? 9.681 0.246 -11.182 1.00 98.50 102 GLN A N 1
ATOM 843 C CA . GLN A 1 102 ? 9.609 1.359 -12.130 1.00 98.50 102 GLN A CA 1
ATOM 844 C C . GLN A 1 102 ? 10.961 2.062 -12.302 1.00 98.50 102 GLN A C 1
ATOM 846 O O . GLN A 1 102 ? 11.387 2.301 -13.432 1.00 98.50 102 GLN A O 1
ATOM 851 N N . LEU A 1 103 ? 11.682 2.324 -11.210 1.00 98.50 103 LEU A N 1
ATOM 852 C CA . LEU A 1 103 ? 13.023 2.911 -11.260 1.00 98.50 103 LEU A CA 1
ATOM 853 C C . LEU A 1 103 ? 13.995 2.028 -12.046 1.00 98.50 103 LEU A C 1
ATOM 855 O O . LEU A 1 103 ? 14.691 2.518 -12.936 1.00 98.50 103 LEU A O 1
ATOM 859 N N . CYS A 1 104 ? 13.988 0.715 -11.801 1.00 98.19 104 CYS A N 1
ATOM 860 C CA . CYS A 1 104 ? 14.811 -0.229 -12.557 1.00 98.19 104 CYS A CA 1
ATOM 861 C C . CYS A 1 104 ? 14.480 -0.196 -14.060 1.00 98.19 104 CYS A C 1
ATOM 863 O O . CYS A 1 104 ? 15.376 -0.201 -14.910 1.00 98.19 104 CYS A O 1
ATOM 865 N N . GLN A 1 105 ? 13.194 -0.130 -14.413 1.00 98.44 105 GLN A N 1
ATOM 866 C CA . GLN A 1 105 ? 12.757 -0.028 -15.805 1.00 98.44 105 GLN A CA 1
ATOM 867 C C . GLN A 1 105 ? 13.215 1.282 -16.459 1.00 98.44 105 GLN A C 1
ATOM 869 O O . GLN A 1 105 ? 13.722 1.262 -17.584 1.00 98.44 105 GLN A O 1
ATOM 874 N N . LEU A 1 106 ? 13.076 2.412 -15.763 1.00 98.38 106 LEU A N 1
ATOM 875 C CA . LEU A 1 106 ? 13.520 3.718 -16.249 1.00 98.38 106 LEU A CA 1
ATOM 876 C C . LEU A 1 106 ? 15.037 3.760 -16.438 1.00 98.38 106 LEU A C 1
ATOM 878 O O . LEU A 1 106 ? 15.506 4.185 -17.495 1.00 98.38 106 LEU A O 1
ATOM 882 N N . GLN A 1 107 ? 15.801 3.228 -15.486 1.00 98.31 107 GLN A N 1
ATOM 883 C CA . GLN A 1 107 ? 17.255 3.137 -15.585 1.00 98.31 107 GLN A CA 1
ATOM 884 C C . GLN A 1 107 ? 17.684 2.280 -16.783 1.00 98.31 107 GLN A C 1
ATOM 886 O O . GLN A 1 107 ? 18.542 2.689 -17.565 1.00 98.31 107 GLN A O 1
ATOM 891 N N . LYS A 1 108 ? 17.032 1.130 -17.011 1.00 98.12 108 LYS A N 1
ATOM 892 C CA . LYS A 1 108 ? 17.271 0.298 -18.205 1.00 98.12 108 LYS A CA 1
ATOM 893 C C . LYS A 1 108 ? 17.005 1.069 -19.500 1.00 98.12 108 LYS A C 1
ATOM 895 O O . LYS A 1 108 ? 17.797 0.970 -20.436 1.00 98.12 108 LYS A O 1
ATOM 900 N N . ARG A 1 109 ? 15.914 1.840 -19.569 1.00 98.44 109 ARG A N 1
ATOM 901 C CA . ARG A 1 109 ? 15.584 2.670 -20.742 1.00 98.44 109 ARG A CA 1
ATOM 902 C C . ARG A 1 109 ? 16.614 3.780 -20.961 1.00 98.44 109 ARG A C 1
ATOM 904 O O . ARG A 1 109 ? 17.020 3.995 -22.100 1.00 98.44 109 ARG A O 1
ATOM 911 N N . CYS A 1 110 ? 17.057 4.442 -19.894 1.00 97.19 110 CYS A N 1
ATOM 912 C CA . CYS A 1 110 ? 18.087 5.478 -19.955 1.00 97.19 110 CYS A CA 1
ATOM 913 C C . CYS A 1 110 ? 19.410 4.907 -20.483 1.00 97.19 110 CYS A C 1
ATOM 915 O O . CYS A 1 110 ? 19.945 5.391 -21.477 1.00 97.19 110 CYS A O 1
ATOM 917 N N . ASN A 1 111 ? 19.855 3.781 -19.920 1.00 97.88 111 ASN A N 1
ATOM 918 C CA . ASN A 1 111 ? 21.077 3.101 -20.347 1.00 97.88 111 ASN A CA 1
ATOM 919 C C . ASN A 1 111 ? 21.015 2.654 -21.815 1.00 97.88 111 ASN A 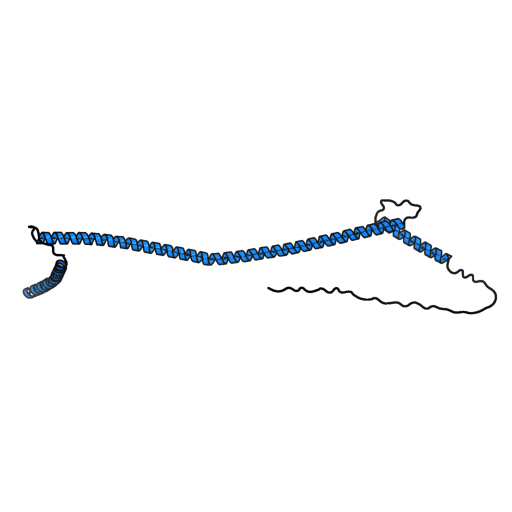C 1
ATOM 921 O O . ASN A 1 111 ? 22.004 2.764 -22.535 1.00 97.88 111 ASN A O 1
ATOM 925 N N . ARG A 1 112 ? 19.862 2.150 -22.280 1.00 97.88 112 ARG A N 1
ATOM 926 C CA . ARG A 1 112 ? 19.669 1.785 -23.695 1.00 97.88 112 ARG A CA 1
ATOM 927 C C . ARG A 1 112 ? 19.806 2.997 -24.611 1.00 97.88 112 ARG A C 1
ATOM 929 O O . ARG A 1 112 ? 20.559 2.922 -25.575 1.00 97.88 112 ARG A O 1
ATOM 936 N N . ARG A 1 113 ? 19.137 4.108 -24.284 1.00 97.06 113 ARG A N 1
ATOM 937 C CA . ARG A 1 113 ? 19.237 5.351 -25.063 1.00 97.06 113 ARG A CA 1
ATOM 938 C C . ARG A 1 113 ? 20.655 5.904 -25.082 1.00 97.06 113 ARG A C 1
ATOM 940 O O . ARG A 1 113 ? 21.153 6.227 -26.148 1.00 97.06 113 ARG A O 1
ATOM 947 N N . GLN A 1 114 ? 21.341 5.917 -23.942 1.00 96.44 114 GLN A N 1
ATOM 948 C CA . GLN A 1 114 ? 22.729 6.372 -23.874 1.00 96.44 114 GLN A CA 1
ATOM 949 C C . GLN A 1 114 ? 23.665 5.505 -24.731 1.00 96.44 114 GLN A C 1
ATOM 951 O O . GLN A 1 114 ? 24.584 6.017 -25.365 1.00 96.44 114 GLN A O 1
ATOM 956 N N . LYS A 1 115 ? 23.454 4.182 -24.764 1.00 96.38 115 LYS A N 1
ATOM 957 C CA . LYS A 1 115 ? 24.219 3.287 -25.646 1.00 96.38 115 LYS A CA 1
ATOM 958 C C . LYS A 1 115 ? 23.953 3.584 -27.122 1.00 96.38 115 LYS A C 1
ATOM 960 O O . LYS A 1 115 ? 24.904 3.668 -27.886 1.00 96.38 115 LYS A O 1
ATOM 965 N N . GLN A 1 116 ? 22.690 3.773 -27.502 1.00 96.06 116 GLN A N 1
ATOM 966 C CA . GLN A 1 116 ? 22.315 4.139 -28.873 1.00 96.06 116 GLN A CA 1
ATOM 967 C C . GLN A 1 116 ? 22.915 5.486 -29.283 1.00 96.06 116 GLN A C 1
ATOM 969 O O . GLN A 1 116 ? 23.452 5.604 -30.377 1.00 96.06 116 GLN A O 1
ATOM 974 N N . GLN A 1 117 ? 22.882 6.475 -28.390 1.00 95.00 117 GLN A N 1
ATOM 975 C CA . GLN A 1 117 ? 23.487 7.778 -28.634 1.00 95.00 117 GLN A CA 1
ATOM 976 C C . GLN A 1 117 ? 24.997 7.658 -28.862 1.00 95.00 117 GLN A C 1
ATOM 978 O O . GLN A 1 117 ? 25.487 8.152 -29.868 1.00 95.00 117 GLN A O 1
ATOM 983 N N . ARG A 1 118 ? 25.720 6.933 -27.997 1.00 94.94 118 ARG A N 1
ATOM 984 C CA . ARG A 1 118 ? 27.160 6.694 -28.191 1.00 94.94 118 ARG A CA 1
ATOM 985 C C . ARG A 1 118 ? 27.463 6.000 -29.519 1.00 94.94 118 ARG A C 1
ATOM 987 O O . ARG A 1 118 ? 28.425 6.354 -30.186 1.00 94.94 118 ARG A O 1
ATOM 994 N N . GLN A 1 119 ? 26.645 5.028 -29.922 1.00 93.62 119 GLN A N 1
ATOM 995 C CA . GLN A 1 119 ? 26.797 4.370 -31.225 1.00 93.62 119 GLN A CA 1
ATOM 996 C C . GLN A 1 119 ? 26.599 5.350 -32.386 1.00 93.62 119 GLN A C 1
ATOM 998 O O . GLN A 1 119 ? 27.391 5.344 -33.323 1.00 93.62 119 GLN A O 1
ATOM 1003 N N . LEU A 1 120 ? 25.581 6.210 -32.314 1.00 93.88 120 LEU A N 1
ATOM 1004 C CA . LEU A 1 120 ? 25.348 7.236 -33.327 1.00 93.88 120 LEU A CA 1
ATOM 1005 C C . LEU A 1 120 ? 26.507 8.238 -33.391 1.00 93.88 120 LEU A C 1
ATOM 1007 O O . LEU A 1 120 ? 26.972 8.548 -34.480 1.00 93.88 120 LEU A O 1
ATOM 1011 N N . GLU A 1 121 ? 27.006 8.696 -32.243 1.00 90.25 121 GLU A N 1
ATOM 1012 C CA . GLU A 1 121 ? 28.167 9.590 -32.160 1.00 90.25 121 GLU A CA 1
ATOM 1013 C C . GLU A 1 121 ? 29.404 8.960 -32.815 1.00 90.25 121 GLU A C 1
ATOM 1015 O O . GLU A 1 121 ? 30.061 9.609 -33.626 1.00 90.25 121 GLU A O 1
ATOM 1020 N N . HIS A 1 122 ? 29.684 7.679 -32.545 1.00 88.44 122 HIS A N 1
ATOM 1021 C CA . HIS A 1 122 ? 30.771 6.956 -33.211 1.00 88.44 122 HIS A CA 1
ATOM 1022 C C . HIS A 1 122 ? 30.579 6.861 -34.729 1.00 88.44 122 HIS A C 1
ATOM 1024 O O . HIS A 1 122 ? 31.537 7.078 -35.469 1.00 88.44 122 HIS A O 1
ATOM 1030 N N . ASN A 1 123 ? 29.361 6.578 -35.197 1.00 86.44 123 ASN A N 1
ATOM 1031 C CA . ASN A 1 123 ? 29.066 6.511 -36.629 1.00 86.44 123 ASN A CA 1
ATOM 1032 C C . ASN A 1 123 ? 29.274 7.871 -37.313 1.00 86.44 123 ASN A C 1
ATOM 1034 O O . ASN A 1 123 ? 29.887 7.932 -38.374 1.00 86.44 123 ASN A O 1
ATOM 1038 N N . VAL A 1 124 ? 28.829 8.962 -36.681 1.00 85.62 124 VAL A N 1
ATOM 1039 C CA . VAL A 1 124 ? 28.999 10.331 -37.196 1.00 85.62 124 VAL A CA 1
ATOM 1040 C C . VAL A 1 124 ? 30.475 10.733 -37.253 1.00 85.62 124 VAL A C 1
ATOM 1042 O O . VAL A 1 124 ? 30.903 11.350 -38.226 1.00 85.62 124 VAL A O 1
ATOM 1045 N N . ILE A 1 125 ? 31.273 10.383 -36.237 1.00 82.88 125 ILE A N 1
ATOM 1046 C CA . ILE A 1 125 ? 32.724 10.638 -36.241 1.00 82.88 125 ILE A CA 1
ATOM 1047 C C . ILE A 1 125 ? 33.388 9.873 -37.390 1.00 82.88 125 ILE A C 1
ATOM 1049 O O . ILE A 1 125 ? 34.124 10.468 -38.172 1.00 82.88 125 ILE A O 1
ATOM 1053 N N . TYR A 1 126 ? 33.076 8.584 -37.541 1.00 73.75 126 TYR A N 1
ATOM 1054 C CA . TYR A 1 126 ? 33.628 7.756 -38.612 1.00 73.75 126 TYR A CA 1
ATOM 1055 C C . TYR A 1 126 ? 33.289 8.296 -40.012 1.00 73.75 126 TYR A C 1
ATOM 1057 O O . TYR A 1 126 ? 34.154 8.357 -40.889 1.00 73.75 126 TYR A O 1
ATOM 1065 N N . GLU A 1 127 ? 32.047 8.735 -40.225 1.00 76.88 127 GLU A N 1
ATOM 1066 C CA . GLU A 1 127 ? 31.606 9.337 -41.486 1.00 76.88 127 GLU A CA 1
ATOM 1067 C C . GLU A 1 127 ? 32.324 10.668 -41.765 1.00 76.88 127 GLU A C 1
ATOM 1069 O O . GLU A 1 127 ? 32.784 10.912 -42.883 1.00 76.88 127 GLU A O 1
ATOM 1074 N N . LYS A 1 128 ? 32.510 11.499 -40.734 1.00 77.56 128 LYS A N 1
ATOM 1075 C CA . LYS A 1 128 ? 33.235 12.772 -40.831 1.00 77.56 128 LYS A CA 1
ATOM 1076 C C . LYS A 1 128 ? 34.717 12.577 -41.163 1.00 77.56 128 LYS A C 1
ATOM 1078 O O . LYS A 1 128 ? 35.253 13.304 -42.001 1.00 77.56 128 LYS A O 1
ATOM 1083 N N . ASP A 1 129 ? 35.366 11.596 -40.544 1.00 75.44 129 ASP A N 1
ATOM 1084 C CA . ASP A 1 129 ? 36.781 11.295 -40.776 1.00 75.44 129 ASP A CA 1
ATOM 1085 C C . ASP A 1 129 ? 37.005 10.696 -42.171 1.00 75.44 129 ASP A C 1
ATOM 1087 O O . ASP A 1 129 ? 37.931 11.096 -42.881 1.00 75.44 129 ASP A O 1
ATOM 1091 N N . THR A 1 130 ? 36.104 9.814 -42.615 1.00 74.00 130 THR A N 1
ATOM 1092 C CA . THR A 1 130 ? 36.140 9.249 -43.973 1.00 74.00 130 THR A CA 1
ATOM 1093 C C . THR A 1 130 ? 35.928 10.339 -45.025 1.00 74.00 130 THR A C 1
ATOM 1095 O O . THR A 1 130 ? 36.706 10.429 -45.974 1.00 74.00 130 THR A O 1
ATOM 1098 N N . GLY A 1 131 ? 34.943 11.223 -44.823 1.00 74.31 131 GLY A N 1
ATOM 1099 C CA . GLY A 1 131 ? 34.696 12.366 -45.706 1.00 74.31 131 GLY A CA 1
ATOM 1100 C C . GLY A 1 131 ? 35.873 13.348 -45.764 1.00 74.31 131 GLY A C 1
ATOM 1101 O O . GLY A 1 131 ? 36.196 13.883 -46.825 1.00 74.31 131 GLY A O 1
ATOM 1102 N N . SER A 1 132 ? 36.568 13.558 -44.642 1.00 80.12 132 SER A N 1
ATOM 1103 C CA . SER A 1 132 ? 37.786 14.375 -44.592 1.00 80.12 132 SER A CA 1
ATOM 1104 C C . SER A 1 132 ? 38.921 13.758 -45.419 1.00 80.12 132 SER A C 1
ATOM 1106 O O . SER A 1 132 ? 39.535 14.453 -46.233 1.00 80.12 132 SER A O 1
ATOM 1108 N N . TYR A 1 133 ? 39.161 12.449 -45.280 1.00 80.31 133 TYR A N 1
ATOM 1109 C CA . TYR A 1 133 ? 40.187 11.737 -46.047 1.00 80.31 133 TYR A CA 1
ATOM 1110 C C . TYR A 1 133 ? 39.906 11.757 -47.555 1.00 80.31 133 TYR A C 1
ATOM 1112 O O . TYR A 1 133 ? 40.800 12.066 -48.345 1.00 80.31 133 TYR A O 1
ATOM 1120 N N . THR A 1 134 ? 38.662 11.496 -47.974 1.00 84.81 134 THR A N 1
ATOM 1121 C CA . THR A 1 134 ? 38.293 11.519 -49.398 1.00 84.81 134 THR A CA 1
ATOM 1122 C C . THR A 1 134 ? 38.474 12.904 -50.008 1.00 84.81 134 THR A C 1
ATOM 1124 O O . THR A 1 134 ? 38.995 13.020 -51.115 1.00 84.81 134 THR A O 1
ATOM 1127 N N . ASN A 1 135 ? 38.126 13.966 -49.278 1.00 84.75 135 ASN A N 1
ATOM 1128 C CA . ASN A 1 135 ? 38.296 15.340 -49.754 1.00 84.75 135 ASN A CA 1
ATOM 1129 C C . ASN A 1 135 ? 39.777 15.729 -49.884 1.00 84.75 135 ASN A C 1
ATOM 1131 O O . ASN A 1 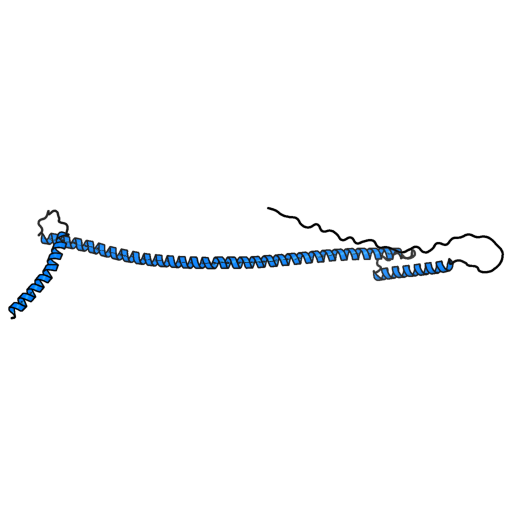135 ? 40.165 16.376 -50.857 1.00 84.75 135 ASN A O 1
ATOM 1135 N N . GLN A 1 136 ? 40.621 15.302 -48.939 1.00 87.75 136 GLN A N 1
ATOM 1136 C CA . GLN A 1 136 ? 42.070 15.510 -49.024 1.00 87.75 136 GLN A CA 1
ATOM 1137 C C . GLN A 1 136 ? 42.685 14.762 -50.213 1.00 87.75 136 GLN A C 1
ATOM 1139 O O . GLN A 1 136 ? 43.489 15.337 -50.949 1.00 87.75 136 GLN A O 1
ATOM 1144 N N . LEU A 1 137 ? 42.278 13.509 -50.435 1.00 90.12 137 LEU A N 1
ATOM 1145 C CA . LEU A 1 137 ? 42.744 12.702 -51.560 1.00 90.12 137 LEU A CA 1
ATOM 1146 C C . LEU A 1 137 ? 42.341 13.321 -52.905 1.00 90.12 137 LEU A C 1
ATOM 1148 O O . LEU A 1 137 ? 43.180 13.441 -53.795 1.00 90.12 137 LEU A O 1
ATOM 1152 N N . LEU A 1 138 ? 41.090 13.770 -53.039 1.00 88.06 138 LEU A N 1
ATOM 1153 C CA . LEU A 1 138 ? 40.616 14.457 -54.243 1.00 88.06 138 LEU A CA 1
ATOM 1154 C C . LEU A 1 138 ? 41.415 15.738 -54.516 1.00 88.06 138 LEU A C 1
ATOM 1156 O O . LEU A 1 138 ? 41.866 15.938 -55.641 1.00 88.06 138 LEU A O 1
ATOM 1160 N N . SER A 1 139 ? 41.683 16.551 -53.488 1.00 89.75 139 SER A N 1
ATOM 1161 C CA . SER A 1 139 ? 42.514 17.756 -53.629 1.00 89.75 139 SER A CA 1
ATOM 1162 C C . SER A 1 139 ? 43.947 17.438 -54.077 1.00 89.75 139 SER A C 1
ATOM 1164 O O . SER A 1 139 ? 44.530 18.171 -54.878 1.00 89.75 139 SER A O 1
ATOM 1166 N N . TYR A 1 140 ? 44.532 16.340 -53.587 1.00 91.94 140 TYR A N 1
ATOM 1167 C CA . TYR A 1 140 ? 45.858 15.896 -54.019 1.00 91.94 140 TYR A CA 1
ATOM 1168 C C . TYR A 1 140 ? 45.869 15.419 -55.478 1.00 91.94 140 TYR A C 1
ATOM 1170 O O . TYR A 1 140 ? 46.784 15.764 -56.232 1.00 91.94 140 TYR A O 1
ATOM 1178 N N . ILE A 1 141 ? 44.853 14.655 -55.890 1.00 92.38 141 ILE A N 1
ATOM 1179 C CA . ILE A 1 141 ? 44.708 14.183 -57.273 1.00 92.38 141 ILE A CA 1
ATOM 1180 C C . ILE A 1 141 ? 44.554 15.375 -58.222 1.00 92.38 141 ILE A C 1
ATOM 1182 O O . ILE A 1 141 ? 45.261 15.441 -59.224 1.00 92.38 141 ILE A O 1
ATOM 1186 N N . GLU A 1 142 ? 43.707 16.347 -57.880 1.00 89.38 142 GLU A N 1
ATOM 1187 C CA . GLU A 1 142 ? 43.506 17.561 -58.676 1.00 89.38 142 GLU A CA 1
ATOM 1188 C C . GLU A 1 142 ? 44.815 18.348 -58.846 1.00 89.38 142 GLU A C 1
ATOM 1190 O O . GLU A 1 142 ? 45.211 18.652 -59.968 1.00 89.38 142 GLU A O 1
ATOM 1195 N N . LYS A 1 143 ? 45.573 18.565 -57.761 1.00 89.06 143 LYS A N 1
ATOM 1196 C CA . LYS A 1 143 ? 46.905 19.198 -57.833 1.00 89.06 143 LYS A CA 1
ATOM 1197 C C . LYS A 1 143 ? 47.887 18.419 -58.707 1.00 89.06 143 LYS A C 1
ATOM 1199 O O . LYS A 1 143 ? 48.688 19.017 -59.422 1.00 89.06 143 LYS A O 1
ATOM 1204 N N . THR A 1 144 ? 47.858 17.091 -58.632 1.00 91.88 144 THR A N 1
ATOM 1205 C CA . THR A 1 144 ? 48.732 16.232 -59.440 1.00 91.88 144 THR A CA 1
ATOM 1206 C C . THR A 1 144 ? 48.394 16.350 -60.926 1.00 91.88 144 THR A C 1
ATOM 1208 O O . THR A 1 144 ? 49.300 16.518 -61.740 1.00 91.88 144 THR A O 1
ATOM 1211 N N . ILE A 1 145 ? 47.106 16.333 -61.281 1.00 90.50 145 ILE A N 1
ATOM 1212 C CA . ILE A 1 145 ? 46.631 16.540 -62.658 1.00 90.50 145 ILE A CA 1
ATOM 1213 C C . ILE A 1 145 ? 47.041 17.924 -63.165 1.00 90.50 145 ILE A C 1
ATOM 1215 O O . ILE A 1 145 ? 47.570 18.033 -64.268 1.00 90.50 145 ILE A O 1
ATOM 1219 N N . ASP A 1 146 ? 46.871 18.964 -62.353 1.00 87.94 146 ASP A N 1
ATOM 1220 C CA . ASP A 1 146 ? 47.240 20.336 -62.707 1.00 87.94 146 ASP A CA 1
ATOM 1221 C C . ASP A 1 146 ? 48.733 20.468 -63.014 1.00 87.94 146 ASP A C 1
ATOM 1223 O O . ASP A 1 146 ? 49.111 21.033 -64.043 1.00 87.94 146 ASP A O 1
ATOM 1227 N N . ASN A 1 147 ? 49.579 19.877 -62.167 1.00 88.56 147 ASN A N 1
ATOM 1228 C CA . ASN A 1 147 ? 51.024 19.856 -62.370 1.00 88.56 147 ASN A CA 1
ATOM 1229 C C . ASN A 1 147 ? 51.415 19.096 -63.646 1.00 88.56 147 ASN A C 1
ATOM 1231 O O . ASN A 1 147 ? 52.238 19.582 -64.422 1.00 88.56 147 ASN A O 1
ATOM 1235 N N . MET A 1 148 ? 50.827 17.918 -63.885 1.00 89.12 148 MET A N 1
ATOM 1236 C CA . MET A 1 148 ? 51.101 17.130 -65.092 1.00 89.12 148 MET A CA 1
ATOM 1237 C C . MET A 1 148 ? 50.659 17.871 -66.357 1.00 89.12 148 MET A C 1
ATOM 1239 O O . MET A 1 148 ? 51.425 17.958 -67.314 1.00 89.12 148 MET A O 1
ATOM 1243 N N . ALA A 1 149 ? 49.467 18.469 -66.352 1.00 86.50 149 ALA A N 1
ATOM 1244 C CA . ALA A 1 149 ? 48.962 19.249 -67.476 1.00 86.50 149 ALA A CA 1
ATOM 1245 C C . ALA A 1 149 ? 49.854 20.464 -67.766 1.00 86.50 149 ALA A C 1
ATOM 1247 O O . ALA A 1 149 ? 50.140 20.750 -68.928 1.00 86.50 149 ALA A O 1
ATOM 1248 N N . GLN A 1 150 ? 50.367 21.134 -66.727 1.00 84.75 150 GLN A N 1
ATOM 1249 C CA . GLN A 1 150 ? 51.319 22.233 -66.884 1.00 84.75 150 GLN A CA 1
ATOM 1250 C C . GLN A 1 150 ? 52.631 21.772 -67.535 1.00 84.75 150 GLN A C 1
ATOM 1252 O O . GLN A 1 150 ? 53.160 22.469 -68.397 1.00 84.75 150 GLN A O 1
ATOM 1257 N N . GLN A 1 151 ? 53.145 20.599 -67.162 1.00 84.00 151 GLN A N 1
ATOM 1258 C CA . GLN A 1 151 ? 54.352 20.026 -67.772 1.00 84.00 151 GLN A CA 1
ATOM 1259 C C . GLN A 1 151 ? 54.139 19.576 -69.223 1.00 84.00 151 GLN A C 1
ATOM 1261 O O . GLN A 1 151 ? 55.078 19.598 -70.015 1.00 84.00 151 GLN A O 1
ATOM 1266 N N . CYS A 1 152 ? 52.913 19.194 -69.578 1.00 85.19 152 CYS A N 1
ATOM 1267 C CA . CYS A 1 152 ? 52.543 18.802 -70.937 1.00 85.19 152 CYS A CA 1
ATOM 1268 C C . CYS A 1 152 ? 52.259 20.006 -71.856 1.00 85.19 152 CYS A C 1
ATOM 1270 O O . CYS A 1 152 ? 52.086 19.829 -73.061 1.00 85.19 152 CYS A O 1
ATOM 1272 N N . CYS A 1 153 ? 52.218 21.234 -71.322 1.00 77.50 153 CYS A N 1
ATOM 1273 C CA . CYS A 1 153 ? 52.019 22.442 -72.122 1.00 77.50 153 CYS A CA 1
ATOM 1274 C C . CYS A 1 153 ? 53.229 22.699 -73.046 1.00 77.50 153 CYS A C 1
ATOM 1276 O O . CYS A 1 153 ? 54.354 22.843 -72.560 1.00 77.50 153 CYS A O 1
ATOM 1278 N N . PRO A 1 154 ? 53.030 22.837 -74.371 1.00 66.31 154 PRO A N 1
ATOM 1279 C CA . PRO A 1 154 ? 54.104 23.213 -75.287 1.00 66.31 154 PRO A CA 1
ATOM 1280 C C . PRO A 1 154 ? 54.647 24.610 -74.954 1.00 66.31 154 PRO A C 1
ATOM 1282 O O . PRO A 1 154 ? 53.864 25.536 -74.747 1.00 66.31 154 PRO A O 1
ATOM 1285 N N . SER A 1 155 ? 55.971 24.805 -74.989 1.00 59.62 155 SER A N 1
ATOM 1286 C CA . SER A 1 155 ? 56.645 26.070 -74.622 1.00 59.62 155 SER A CA 1
ATOM 1287 C C . SER A 1 155 ? 56.195 27.314 -75.414 1.00 59.62 155 SER A C 1
ATOM 1289 O O . SER A 1 155 ? 56.528 28.430 -75.029 1.00 59.62 155 SER A O 1
ATOM 1291 N N . ALA A 1 156 ? 55.438 27.139 -76.504 1.00 50.53 156 ALA A N 1
ATOM 1292 C CA . ALA A 1 156 ? 54.877 28.211 -77.330 1.00 50.53 156 ALA A CA 1
ATOM 1293 C C . ALA A 1 156 ? 53.466 28.682 -76.903 1.00 50.53 156 ALA A C 1
ATOM 1295 O O . ALA A 1 156 ? 52.939 29.621 -77.496 1.00 50.53 156 ALA A O 1
ATOM 1296 N N . ARG A 1 157 ? 52.833 28.058 -75.896 1.00 57.88 157 ARG A N 1
ATOM 1297 C CA . ARG A 1 157 ? 51.541 28.491 -75.335 1.00 57.88 157 ARG A CA 1
ATOM 1298 C C . ARG A 1 157 ? 51.717 28.926 -73.884 1.00 57.88 157 ARG A C 1
ATOM 1300 O O . ARG A 1 157 ? 52.259 28.189 -73.067 1.00 57.88 157 ARG A O 1
ATOM 1307 N N . THR A 1 158 ? 51.231 30.117 -73.543 1.00 55.81 158 THR A N 1
ATOM 1308 C CA . THR A 1 158 ? 51.089 30.513 -72.140 1.00 55.81 158 THR A CA 1
ATOM 1309 C C . THR A 1 158 ? 50.070 29.600 -71.463 1.00 55.81 158 THR A C 1
ATOM 1311 O O . THR A 1 158 ? 49.021 29.299 -72.031 1.00 55.81 158 THR A O 1
ATOM 1314 N N . VAL A 1 159 ? 50.397 29.138 -70.253 1.00 54.38 159 VAL A N 1
ATOM 1315 C CA . VAL A 1 159 ? 49.554 28.232 -69.460 1.00 54.38 159 VAL A CA 1
ATOM 1316 C C . VAL A 1 159 ? 48.190 28.898 -69.216 1.00 54.38 159 VAL A C 1
ATOM 1318 O O . VAL A 1 159 ? 48.142 29.930 -68.536 1.00 54.38 159 VAL A O 1
ATOM 1321 N N . PRO A 1 160 ? 47.072 28.359 -69.740 1.00 58.12 160 PRO A N 1
ATOM 1322 C CA . PRO A 1 160 ? 45.754 28.906 -69.457 1.00 58.12 160 PRO A CA 1
ATOM 1323 C C . PRO A 1 160 ? 45.423 28.653 -67.984 1.00 58.12 160 PRO A C 1
ATOM 1325 O O . PRO A 1 160 ? 45.296 27.510 -67.552 1.00 58.12 160 PRO A O 1
ATOM 1328 N N . LYS A 1 161 ? 45.273 29.722 -67.195 1.00 60.59 161 LYS A N 1
ATOM 1329 C CA . LYS A 1 161 ? 45.037 29.653 -65.739 1.00 60.59 161 LYS A CA 1
ATOM 1330 C C . LYS A 1 161 ? 43.714 28.980 -65.328 1.00 60.59 161 LYS A C 1
ATOM 1332 O O . LYS A 1 161 ? 43.504 28.773 -64.140 1.00 60.59 161 LYS A O 1
ATOM 1337 N N . SER A 1 162 ? 42.828 28.640 -66.267 1.00 65.81 162 SER A N 1
ATOM 1338 C CA . SER A 1 162 ? 41.482 28.122 -65.977 1.00 65.81 162 SER A CA 1
ATOM 1339 C C . SER A 1 162 ? 41.049 26.982 -66.909 1.00 65.81 162 SER A C 1
ATOM 1341 O O . SER A 1 162 ? 39.945 27.003 -67.452 1.00 65.81 162 SER A O 1
ATOM 1343 N N . MET A 1 163 ? 41.915 25.995 -67.150 1.00 73.44 163 MET A N 1
ATOM 1344 C CA . MET A 1 163 ? 41.535 24.800 -67.915 1.00 73.44 163 MET A CA 1
ATOM 1345 C C . MET A 1 163 ? 40.738 23.826 -67.027 1.00 73.44 163 MET A C 1
ATOM 1347 O O . MET A 1 163 ? 41.138 23.561 -65.890 1.00 73.44 163 MET A O 1
ATOM 1351 N N . GLY A 1 164 ? 39.606 23.313 -67.523 1.00 83.56 164 GLY A N 1
ATOM 1352 C CA . GLY A 1 164 ? 38.783 22.334 -66.801 1.00 83.56 164 GLY A CA 1
ATOM 1353 C C . GLY A 1 164 ? 39.486 20.979 -66.646 1.00 83.56 164 GLY A C 1
ATOM 1354 O O . GLY A 1 164 ? 40.373 20.651 -67.433 1.00 83.56 164 GLY A O 1
ATOM 1355 N N . LEU A 1 165 ? 39.089 20.181 -65.647 1.00 85.75 165 LEU A N 1
ATOM 1356 C CA . LEU A 1 165 ? 39.752 18.910 -65.306 1.00 85.75 165 LEU A CA 1
ATOM 1357 C C . LEU A 1 165 ? 39.806 17.920 -66.482 1.00 85.75 165 LEU A C 1
ATOM 1359 O O . LEU A 1 165 ? 40.864 17.367 -66.758 1.00 85.75 165 LEU A O 1
ATOM 1363 N N . PHE A 1 166 ? 38.704 17.743 -67.214 1.00 88.12 166 PHE A N 1
ATOM 1364 C CA . PHE A 1 166 ? 38.683 16.866 -68.391 1.00 88.12 166 PHE A CA 1
ATOM 1365 C C . PHE A 1 166 ? 39.633 17.358 -69.485 1.00 88.12 166 PHE A C 1
ATOM 1367 O O . PHE A 1 166 ? 40.456 16.594 -69.964 1.00 88.12 166 PHE A O 1
ATOM 1374 N N . SER A 1 167 ? 39.634 18.661 -69.771 1.00 88.00 167 SER A N 1
ATOM 1375 C CA . SER A 1 167 ? 40.547 19.252 -70.753 1.00 88.00 167 SER A CA 1
ATOM 1376 C C . SER A 1 167 ? 42.025 19.132 -70.357 1.00 88.00 167 SER A C 1
ATOM 1378 O O . SER A 1 167 ? 42.885 19.042 -71.228 1.00 88.00 167 SER A O 1
ATOM 1380 N N . LYS A 1 168 ? 42.339 19.123 -69.052 1.00 87.75 168 LYS A N 1
ATOM 1381 C CA . LYS A 1 168 ? 43.691 18.834 -68.545 1.00 87.75 168 LYS A CA 1
ATOM 1382 C C . LYS A 1 168 ? 44.083 17.377 -68.798 1.00 87.75 168 LYS A C 1
ATOM 1384 O O . LYS A 1 168 ? 45.221 17.122 -69.175 1.00 87.75 168 LYS A O 1
ATOM 1389 N N . LEU A 1 169 ? 43.155 16.438 -68.615 1.00 90.88 169 LEU A N 1
ATOM 1390 C CA . LEU A 1 169 ? 43.386 15.019 -68.895 1.00 90.88 169 LEU A CA 1
ATOM 1391 C C . LEU A 1 169 ? 43.548 14.752 -70.395 1.00 90.88 169 LEU A C 1
ATOM 1393 O O . LEU A 1 169 ? 44.496 14.065 -70.768 1.00 90.88 169 LEU A O 1
ATOM 1397 N N . ASP A 1 170 ? 42.704 15.354 -71.234 1.00 89.12 170 ASP A N 1
ATOM 1398 C CA . ASP A 1 170 ? 42.814 15.270 -72.695 1.00 89.12 170 ASP A CA 1
ATOM 1399 C C . ASP A 1 170 ? 44.184 15.790 -73.163 1.00 89.12 170 ASP A C 1
ATOM 1401 O O . ASP A 1 170 ? 44.880 15.119 -73.918 1.00 89.12 170 ASP A O 1
ATOM 1405 N N . LEU A 1 171 ? 44.643 16.928 -72.621 1.00 87.94 171 LEU A N 1
ATOM 1406 C CA . LEU A 1 171 ? 45.967 17.485 -72.922 1.00 87.94 171 LEU A CA 1
ATOM 1407 C C . LEU A 1 171 ? 47.113 16.536 -72.539 1.00 87.94 171 LEU A C 1
ATOM 1409 O O . LEU A 1 171 ? 48.071 16.383 -73.297 1.00 87.94 171 LEU A O 1
ATOM 1413 N N . ILE A 1 172 ? 47.043 15.921 -71.355 1.00 89.56 172 ILE A N 1
ATOM 1414 C CA . ILE A 1 172 ? 48.050 14.947 -70.910 1.00 89.56 172 ILE A CA 1
ATOM 1415 C C . ILE A 1 172 ? 48.039 13.725 -71.839 1.00 89.56 172 ILE A C 1
ATOM 1417 O O . ILE A 1 172 ? 49.104 13.245 -72.230 1.00 89.56 172 ILE A O 1
ATOM 1421 N N . GLN A 1 173 ? 46.857 13.231 -72.216 1.00 91.12 173 GLN A N 1
ATOM 1422 C CA . GLN A 1 173 ? 46.707 12.100 -73.128 1.00 91.12 173 GLN A CA 1
ATOM 1423 C C . GLN A 1 173 ? 47.288 12.405 -74.512 1.00 91.12 173 GLN A C 1
ATOM 1425 O O . GLN A 1 173 ? 48.100 11.622 -75.007 1.00 91.12 173 GLN A O 1
ATOM 1430 N N . ASP A 1 174 ? 46.940 13.550 -75.096 1.00 89.06 174 ASP A N 1
ATOM 1431 C CA . ASP A 1 174 ? 47.449 13.992 -76.394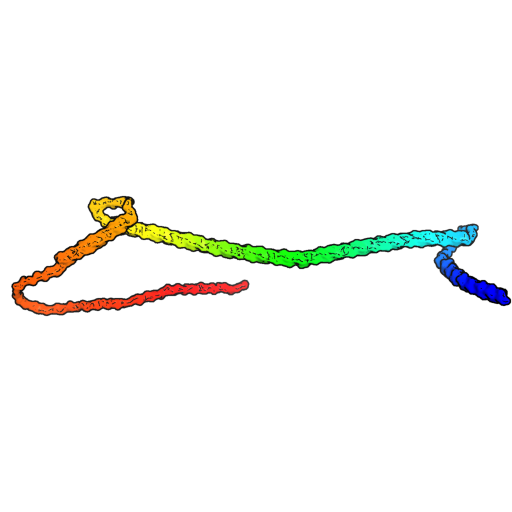 1.00 89.06 174 ASP A CA 1
ATOM 1432 C C . ASP A 1 174 ? 48.974 14.139 -76.375 1.00 89.06 174 ASP A C 1
ATOM 1434 O O . ASP A 1 174 ? 49.659 13.658 -77.278 1.00 89.06 174 ASP A O 1
ATOM 1438 N N . PHE A 1 175 ? 49.535 14.722 -75.309 1.00 90.19 175 PHE A N 1
ATOM 1439 C CA . PHE A 1 175 ? 50.984 14.828 -75.139 1.00 90.19 175 PHE A CA 1
ATOM 1440 C C . PHE A 1 175 ? 51.665 13.455 -75.067 1.00 90.19 175 PHE A C 1
ATOM 1442 O O . PHE A 1 175 ? 52.704 13.241 -75.695 1.00 90.19 175 PHE A O 1
ATOM 1449 N N . MET A 1 176 ? 51.102 12.504 -74.314 1.00 89.50 176 MET A N 1
ATOM 1450 C CA . MET A 1 176 ? 51.648 11.145 -74.242 1.00 89.50 176 MET A CA 1
ATOM 1451 C C . MET A 1 176 ? 51.614 10.443 -75.605 1.00 89.50 176 MET A C 1
ATOM 1453 O O . MET A 1 176 ? 52.578 9.756 -75.959 1.00 89.50 176 MET A O 1
ATOM 1457 N N . LEU A 1 177 ? 50.532 10.616 -76.372 1.00 91.06 177 LEU A N 1
ATOM 1458 C CA . LEU A 1 177 ? 50.394 10.056 -77.718 1.00 91.06 177 LEU A CA 1
ATOM 1459 C C . LEU A 1 177 ? 51.421 10.665 -78.684 1.00 91.06 177 LEU A C 1
ATOM 1461 O O . LEU A 1 177 ? 52.150 9.910 -79.328 1.00 91.06 177 LEU A O 1
ATOM 1465 N N . ASP A 1 178 ? 51.570 11.992 -78.698 1.00 88.12 178 ASP A N 1
ATOM 1466 C CA . ASP A 1 178 ? 52.566 12.706 -79.512 1.00 88.12 178 ASP A CA 1
ATOM 1467 C C . ASP A 1 178 ? 54.003 12.269 -79.185 1.00 88.12 178 ASP A C 1
ATOM 1469 O O . ASP A 1 178 ? 54.801 11.957 -80.075 1.00 88.12 178 ASP A O 1
ATOM 1473 N N . LYS A 1 179 ? 54.345 12.151 -77.894 1.00 86.56 179 LYS A N 1
ATOM 1474 C CA . LYS A 1 179 ? 55.666 11.659 -77.472 1.00 86.56 179 LYS A CA 1
ATOM 1475 C C . LYS A 1 179 ? 55.910 10.222 -77.905 1.00 86.56 179 LYS A C 1
ATOM 1477 O O . LYS A 1 179 ? 57.014 9.901 -78.348 1.00 86.56 179 LYS A O 1
ATOM 1482 N N . MET A 1 180 ? 54.904 9.360 -77.804 1.00 89.88 180 MET A N 1
ATOM 1483 C CA . MET A 1 180 ? 55.008 7.979 -78.263 1.00 89.88 180 MET A CA 1
ATOM 1484 C C . MET A 1 180 ? 55.202 7.905 -79.784 1.00 89.88 180 MET A C 1
ATOM 1486 O O . MET A 1 180 ? 56.037 7.130 -80.253 1.00 89.88 180 MET A O 1
ATOM 1490 N N . GLU A 1 181 ? 54.473 8.704 -80.561 1.00 86.94 181 GLU A N 1
ATOM 1491 C CA . GLU A 1 181 ? 54.642 8.795 -82.016 1.00 86.94 181 GLU A CA 1
ATOM 1492 C C . GLU A 1 181 ? 56.013 9.355 -82.400 1.00 86.94 181 GLU A C 1
ATOM 1494 O O . GLU A 1 181 ? 56.688 8.789 -83.261 1.00 86.94 181 GLU A O 1
ATOM 1499 N N . THR A 1 182 ? 56.486 10.378 -81.690 1.00 86.19 182 THR A N 1
ATOM 1500 C CA . THR A 1 182 ? 57.828 10.942 -81.865 1.00 86.19 182 THR A CA 1
ATOM 1501 C C . THR A 1 182 ? 58.910 9.891 -81.614 1.00 86.19 182 THR A C 1
ATOM 1503 O O . THR A 1 182 ? 59.822 9.737 -82.423 1.00 86.19 182 THR A O 1
ATOM 1506 N N . VAL A 1 183 ? 58.813 9.114 -80.531 1.00 85.88 183 VAL A N 1
ATOM 1507 C CA . VAL A 1 183 ? 59.768 8.031 -80.238 1.00 85.88 183 VAL A CA 1
ATOM 1508 C C . VAL A 1 183 ? 59.708 6.930 -81.299 1.00 85.88 183 VAL A C 1
ATOM 1510 O O . VAL A 1 183 ? 60.760 6.428 -81.701 1.00 85.88 183 VAL A O 1
ATOM 1513 N N . LYS A 1 184 ? 58.517 6.569 -81.797 1.00 85.62 184 LYS A N 1
ATOM 1514 C CA . LYS A 1 184 ? 58.367 5.621 -82.916 1.00 85.62 184 LYS A CA 1
ATOM 1515 C C . LYS A 1 184 ? 59.054 6.140 -84.179 1.00 85.62 184 LYS A C 1
ATOM 1517 O O . LYS A 1 184 ? 59.824 5.402 -84.788 1.00 85.62 184 LYS A O 1
ATOM 1522 N N . LEU A 1 185 ? 58.833 7.403 -84.541 1.00 83.94 185 LEU A N 1
ATOM 1523 C CA . LEU A 1 185 ? 59.465 8.037 -85.697 1.00 83.94 185 LEU A CA 1
ATOM 1524 C C . LEU A 1 185 ? 60.990 8.082 -85.550 1.00 83.94 185 LEU A C 1
ATOM 1526 O O . LEU A 1 185 ? 61.708 7.676 -86.461 1.00 83.94 185 LEU A O 1
ATOM 1530 N N . ILE A 1 186 ? 61.495 8.510 -84.391 1.00 82.06 186 ILE A N 1
ATOM 1531 C CA . ILE A 1 186 ? 62.932 8.502 -84.096 1.00 82.06 186 ILE A CA 1
ATOM 1532 C C . ILE A 1 186 ? 63.478 7.082 -84.213 1.00 82.06 186 ILE A C 1
ATOM 1534 O O . ILE A 1 186 ? 64.498 6.896 -84.864 1.00 82.06 186 ILE A O 1
ATOM 1538 N N . SER A 1 187 ? 62.798 6.075 -83.663 1.00 80.56 187 SER A N 1
ATOM 1539 C CA . SER A 1 187 ? 63.221 4.670 -83.747 1.00 80.56 187 SER A CA 1
ATOM 1540 C C . SER A 1 187 ? 63.256 4.148 -85.187 1.00 80.56 187 SER A C 1
ATOM 1542 O O . SER A 1 187 ? 64.112 3.335 -85.516 1.00 80.56 187 SER A O 1
ATOM 1544 N N . LEU A 1 188 ? 62.379 4.634 -86.070 1.00 77.12 188 LEU A N 1
ATOM 1545 C CA . LEU A 1 188 ? 62.439 4.336 -87.505 1.00 77.12 188 LEU A CA 1
ATOM 1546 C C . LEU A 1 188 ? 63.625 5.036 -88.191 1.00 77.12 188 LEU A C 1
ATOM 1548 O O . LEU A 1 188 ? 64.238 4.462 -89.086 1.00 77.12 188 LEU A O 1
ATOM 1552 N N . LEU A 1 189 ? 63.985 6.247 -87.753 1.00 70.06 189 LEU A N 1
ATOM 1553 C CA . LEU A 1 189 ? 65.111 7.027 -88.288 1.00 70.06 189 LEU A CA 1
ATOM 1554 C C . LEU A 1 189 ? 66.485 6.609 -87.723 1.00 70.06 189 LEU A C 1
ATOM 1556 O O . LEU A 1 189 ? 67.505 6.791 -88.387 1.00 70.06 189 LEU A O 1
ATOM 1560 N N . THR A 1 190 ? 66.519 6.061 -86.505 1.00 64.56 190 THR A N 1
ATOM 1561 C CA . THR A 1 190 ? 67.718 5.556 -85.800 1.00 64.56 190 THR A CA 1
ATOM 1562 C C . THR A 1 190 ? 67.788 4.031 -85.732 1.00 64.56 190 THR A C 1
ATOM 1564 O O . THR A 1 190 ? 68.743 3.488 -85.174 1.00 64.56 190 THR A O 1
ATOM 1567 N N . GLY A 1 191 ? 66.833 3.326 -86.349 1.00 55.47 191 GLY A N 1
ATOM 1568 C CA . GLY A 1 191 ? 66.956 1.900 -86.638 1.00 55.47 191 GLY A CA 1
ATOM 1569 C C . GLY A 1 191 ? 68.260 1.633 -87.402 1.00 55.47 191 GLY A C 1
ATOM 1570 O O . GLY A 1 191 ? 68.717 2.506 -88.148 1.00 55.47 191 GLY A O 1
ATOM 1571 N N . PRO A 1 192 ? 68.914 0.475 -87.195 1.00 48.94 192 PRO A N 1
ATOM 1572 C CA . PRO A 1 192 ? 70.247 0.235 -87.729 1.00 48.94 192 PRO A CA 1
ATOM 1573 C C . PRO A 1 192 ? 70.219 0.437 -89.243 1.00 48.94 192 PRO A C 1
ATOM 1575 O O . PRO A 1 192 ? 69.497 -0.269 -89.948 1.00 48.94 192 PRO A O 1
ATOM 1578 N N . ARG A 1 193 ? 70.995 1.406 -89.752 1.00 51.16 193 ARG A N 1
ATOM 1579 C CA . ARG A 1 193 ? 71.275 1.513 -91.187 1.00 51.16 193 ARG A CA 1
ATOM 1580 C C . ARG A 1 193 ? 72.059 0.272 -91.588 1.00 51.16 193 ARG A C 1
ATOM 1582 O O . ARG A 1 193 ? 73.286 0.274 -91.590 1.00 51.16 193 ARG A O 1
ATOM 1589 N N . VAL A 1 194 ? 71.350 -0.801 -91.904 1.00 44.72 194 VAL A N 1
ATOM 1590 C CA . VAL A 1 194 ? 71.928 -1.937 -92.601 1.00 44.72 194 VAL A CA 1
ATOM 1591 C C . VAL A 1 194 ? 71.883 -1.590 -94.084 1.00 44.72 194 VAL A C 1
ATOM 1593 O O . VAL A 1 194 ? 70.940 -1.924 -94.795 1.00 44.72 194 VAL A O 1
ATOM 1596 N N . CYS A 1 195 ? 72.889 -0.842 -94.537 1.00 38.09 195 CYS A N 1
ATOM 1597 C CA . CYS A 1 195 ? 73.179 -0.731 -95.959 1.00 38.09 195 CYS A CA 1
ATOM 1598 C C . CYS A 1 195 ? 73.705 -2.094 -96.425 1.00 38.09 195 CYS A C 1
ATOM 1600 O O . CYS A 1 195 ? 74.871 -2.416 -96.212 1.00 38.09 195 CYS A O 1
ATOM 1602 N N . TRP A 1 196 ? 72.845 -2.909 -97.035 1.00 35.19 196 TRP A N 1
ATOM 1603 C CA . TRP A 1 196 ? 73.279 -4.079 -97.796 1.00 35.19 196 TRP A CA 1
ATOM 1604 C C . TRP A 1 196 ? 73.502 -3.687 -99.255 1.00 35.19 196 TRP A C 1
ATOM 1606 O O . TRP A 1 196 ? 72.544 -3.454 -99.986 1.00 35.19 196 TRP A O 1
ATOM 1616 N N . SER A 1 197 ? 74.773 -3.605 -99.644 1.00 38.00 197 SER A N 1
ATOM 1617 C CA . SER A 1 197 ? 75.380 -3.854 -100.970 1.00 38.00 197 SER A CA 1
ATOM 1618 C C . SER A 1 197 ? 76.848 -3.447 -100.796 1.00 38.00 197 SER A C 1
ATOM 1620 O O . SER A 1 197 ? 77.106 -2.302 -100.455 1.00 38.00 197 SER A O 1
ATOM 1622 N N . GLY A 1 198 ? 77.880 -4.277 -100.880 1.00 32.56 198 GLY A N 1
ATOM 1623 C CA . GLY A 1 198 ? 78.080 -5.544 -101.564 1.00 32.56 198 GLY A CA 1
ATOM 1624 C C . GLY A 1 198 ? 79.490 -5.449 -102.150 1.00 32.56 198 GLY A C 1
ATOM 1625 O O . GLY A 1 198 ? 79.618 -4.943 -103.252 1.00 32.56 198 GLY A O 1
ATOM 1626 N N . ASP A 1 199 ? 80.520 -5.748 -101.343 1.00 33.28 199 ASP A N 1
ATOM 1627 C CA . ASP A 1 199 ? 81.753 -6.468 -101.723 1.00 33.28 199 ASP A CA 1
ATOM 1628 C C . ASP A 1 199 ? 82.939 -6.259 -100.757 1.00 33.28 199 ASP A C 1
ATOM 1630 O O . ASP A 1 199 ? 83.252 -5.157 -100.316 1.00 33.28 199 ASP A O 1
ATOM 1634 N N . SER A 1 200 ? 83.650 -7.378 -100.563 1.00 37.09 200 SER A N 1
ATOM 1635 C CA . SER A 1 200 ? 85.082 -7.530 -100.257 1.00 37.09 200 SER A CA 1
ATOM 1636 C C . SER A 1 200 ? 85.588 -7.624 -98.798 1.00 37.09 200 SER A C 1
ATOM 1638 O O . SER A 1 200 ? 85.770 -6.644 -98.086 1.00 37.09 200 SER A O 1
ATOM 1640 N N . LEU A 1 201 ? 85.953 -8.877 -98.474 1.00 37.25 201 LEU A N 1
ATOM 1641 C CA . LEU A 1 201 ? 87.201 -9.347 -97.840 1.00 37.25 201 LEU A CA 1
ATOM 1642 C C . LEU A 1 201 ? 87.437 -9.144 -96.323 1.00 37.25 201 LEU A C 1
ATOM 1644 O O . LEU A 1 201 ? 87.809 -8.069 -95.884 1.00 37.25 201 LEU A O 1
ATOM 1648 N N . LYS A 1 202 ? 87.330 -10.277 -95.594 1.00 40.41 202 LYS A N 1
ATOM 1649 C CA . LYS A 1 202 ? 88.088 -10.758 -94.400 1.00 40.41 202 LYS A CA 1
ATOM 1650 C C . LYS A 1 202 ? 88.452 -9.704 -93.326 1.00 40.41 202 LYS A C 1
ATOM 1652 O O . LYS A 1 202 ? 89.154 -8.750 -93.598 1.00 40.41 202 LYS A O 1
ATOM 1657 N N . ASP A 1 203 ? 88.140 -9.880 -92.042 1.00 35.06 203 ASP A N 1
ATOM 1658 C CA . ASP A 1 203 ? 88.707 -10.922 -91.175 1.00 35.06 203 ASP A CA 1
ATOM 1659 C C . ASP A 1 203 ? 88.112 -10.834 -89.741 1.00 35.06 203 ASP A C 1
ATOM 1661 O O . ASP A 1 203 ? 87.688 -9.779 -89.283 1.00 35.06 203 ASP A O 1
ATOM 1665 N N . GLN A 1 204 ? 88.147 -11.974 -89.049 1.00 37.41 204 GLN A N 1
ATOM 1666 C CA . GLN A 1 204 ? 88.276 -12.190 -87.600 1.00 37.41 204 GLN A CA 1
ATOM 1667 C C . GLN A 1 204 ? 87.247 -11.701 -86.549 1.00 37.41 204 GLN A C 1
ATOM 1669 O O . GLN A 1 204 ? 87.261 -10.581 -86.059 1.00 37.41 204 GLN A O 1
ATOM 1674 N N . ARG A 1 205 ? 86.470 -12.697 -86.078 1.00 38.59 205 ARG A N 1
ATOM 1675 C CA . ARG A 1 205 ? 86.203 -13.114 -84.674 1.00 38.59 205 ARG A CA 1
ATOM 1676 C C . ARG A 1 205 ? 86.198 -12.019 -83.585 1.00 38.59 205 ARG A C 1
ATOM 1678 O O . ARG A 1 205 ? 87.237 -11.467 -83.278 1.00 38.59 205 ARG A O 1
ATOM 1685 N N . PHE A 1 206 ? 85.107 -11.920 -82.814 1.00 38.38 206 PHE A N 1
ATOM 1686 C CA . PHE A 1 206 ? 84.986 -12.482 -81.449 1.00 38.38 206 PHE A CA 1
ATOM 1687 C C . PHE A 1 206 ? 83.622 -12.146 -80.794 1.00 38.38 206 PHE A C 1
ATOM 1689 O O . PHE A 1 206 ? 83.200 -11.002 -80.728 1.00 38.38 206 PHE A O 1
ATOM 1696 N N . ARG A 1 207 ? 82.969 -13.208 -80.295 1.00 48.22 207 ARG A N 1
ATOM 1697 C CA . ARG A 1 207 ? 81.984 -13.343 -79.194 1.00 48.22 207 ARG A CA 1
ATOM 1698 C C . ARG A 1 207 ? 81.393 -12.074 -78.532 1.00 48.22 207 ARG A C 1
ATOM 1700 O O . ARG A 1 207 ? 82.139 -11.297 -77.950 1.00 48.22 207 ARG A O 1
ATOM 1707 N N . ARG A 1 208 ? 80.072 -12.084 -78.280 1.00 38.47 208 ARG A N 1
ATOM 1708 C CA . ARG A 1 208 ? 79.422 -12.503 -77.002 1.00 38.47 208 ARG A CA 1
ATOM 1709 C C . ARG A 1 208 ? 77.901 -12.241 -77.038 1.00 38.47 208 ARG A C 1
ATOM 1711 O O . ARG A 1 208 ? 77.472 -11.125 -77.290 1.00 38.47 208 ARG A O 1
ATOM 1718 N N . TYR A 1 209 ? 77.107 -13.264 -76.714 1.00 45.19 209 TYR A N 1
ATOM 1719 C CA . TYR A 1 209 ? 75.701 -13.129 -76.301 1.00 45.19 209 TYR A CA 1
ATOM 1720 C C . TYR A 1 209 ? 75.614 -12.615 -74.854 1.00 45.19 209 TYR A C 1
ATOM 1722 O O . TYR A 1 209 ? 76.468 -12.977 -74.038 1.00 45.19 209 TYR A O 1
ATOM 1730 N N . PRO A 1 210 ? 74.523 -11.920 -74.492 1.00 46.78 210 PRO A N 1
ATOM 1731 C CA . PRO A 1 210 ? 73.895 -12.154 -73.192 1.00 46.78 210 PRO A CA 1
ATOM 1732 C C . PRO A 1 210 ? 72.433 -12.598 -73.347 1.00 46.78 210 PRO A C 1
ATOM 1734 O O . PRO A 1 210 ? 71.655 -12.002 -74.088 1.00 46.78 210 PRO A O 1
ATOM 1737 N N . GLY A 1 211 ? 72.082 -13.672 -72.635 1.00 44.38 211 GLY A N 1
ATOM 1738 C CA . GLY A 1 211 ? 70.723 -14.203 -72.532 1.00 44.38 211 GLY A CA 1
ATOM 1739 C C . GLY A 1 211 ? 69.783 -13.354 -71.657 1.00 44.38 211 GLY A C 1
ATOM 1740 O O . GLY A 1 211 ? 70.218 -12.389 -71.026 1.00 44.38 211 GLY A O 1
ATOM 1741 N N . PRO A 1 212 ? 68.487 -13.714 -71.607 1.00 47.06 212 PRO A N 1
ATOM 1742 C CA . PRO A 1 212 ? 67.444 -12.914 -70.972 1.00 47.06 212 PRO A CA 1
ATOM 1743 C C . PRO A 1 212 ? 67.490 -13.000 -69.439 1.00 47.06 212 PRO A C 1
ATOM 1745 O O . PRO A 1 212 ? 67.608 -14.083 -68.859 1.00 47.06 212 PRO A O 1
ATOM 1748 N N . PHE A 1 213 ? 67.359 -11.846 -68.781 1.00 42.25 213 PHE A N 1
ATOM 1749 C CA . PHE A 1 213 ? 67.238 -11.757 -67.328 1.00 42.25 213 PHE A CA 1
ATOM 1750 C C . PHE A 1 213 ? 65.895 -12.314 -66.836 1.00 42.25 213 PHE A C 1
ATOM 1752 O O . PHE A 1 213 ? 64.833 -12.098 -67.421 1.00 42.25 213 PHE A O 1
ATOM 1759 N N . ARG A 1 214 ? 66.002 -13.071 -65.742 1.00 44.78 214 ARG A N 1
ATOM 1760 C CA . ARG A 1 214 ? 64.954 -13.829 -65.055 1.00 44.78 214 ARG A CA 1
ATOM 1761 C C . ARG A 1 214 ? 63.953 -12.920 -64.334 1.00 44.78 214 ARG A C 1
ATOM 1763 O O . ARG A 1 214 ? 64.313 -11.859 -63.836 1.00 44.78 214 ARG A O 1
ATOM 1770 N N . LYS A 1 215 ? 62.716 -13.409 -64.213 1.00 43.59 215 LYS A N 1
ATOM 1771 C CA . LYS A 1 215 ? 61.660 -12.884 -63.335 1.00 43.59 215 LYS A CA 1
ATOM 1772 C C . LYS A 1 215 ? 61.788 -13.398 -61.883 1.00 43.59 215 LYS A C 1
ATOM 1774 O O . LYS A 1 215 ? 62.276 -14.510 -61.680 1.00 43.59 215 LYS A O 1
ATOM 1779 N N . CYS A 1 216 ? 61.157 -12.626 -60.977 1.00 35.62 216 CYS A N 1
ATOM 1780 C CA . CYS A 1 216 ? 60.558 -12.956 -59.657 1.00 35.62 216 CYS A CA 1
ATOM 1781 C C . CYS A 1 216 ? 61.473 -12.931 -58.403 1.00 35.62 216 CYS A C 1
ATOM 1783 O O . CYS A 1 216 ? 62.675 -13.121 -58.571 1.00 35.62 216 CYS A O 1
ATOM 1785 N N . PRO A 1 217 ? 60.938 -12.791 -57.152 1.00 47.25 217 PRO A N 1
ATOM 1786 C CA . PRO A 1 217 ? 59.520 -12.732 -56.717 1.00 47.25 217 PRO A CA 1
ATOM 1787 C C . PRO A 1 217 ? 59.130 -11.664 -55.649 1.00 47.25 217 PRO A C 1
ATOM 1789 O O . PRO A 1 217 ? 59.964 -11.028 -55.013 1.00 47.25 217 PRO A O 1
ATOM 1792 N N . ASN A 1 218 ? 57.806 -11.563 -55.443 1.00 46.28 218 ASN A N 1
ATOM 1793 C CA . ASN A 1 218 ? 57.081 -10.967 -54.310 1.00 46.28 218 ASN A CA 1
ATOM 1794 C C . ASN A 1 218 ? 57.614 -11.390 -52.928 1.00 46.28 218 ASN A C 1
ATOM 1796 O O . ASN A 1 218 ? 57.911 -12.565 -52.713 1.00 46.28 218 ASN A O 1
ATOM 1800 N N . GLY A 1 219 ? 57.588 -10.456 -51.971 1.00 38.56 219 GLY A N 1
ATOM 1801 C CA . GLY A 1 219 ? 57.907 -10.692 -50.563 1.00 38.56 219 GLY A CA 1
ATOM 1802 C C . GLY A 1 219 ? 56.946 -9.985 -49.601 1.00 38.56 219 GLY A C 1
ATOM 1803 O O . GLY A 1 219 ? 57.136 -8.816 -49.298 1.00 38.56 219 GLY A O 1
ATOM 1804 N N . GLN A 1 220 ? 55.968 -10.765 -49.135 1.00 44.12 220 GLN A N 1
ATOM 1805 C CA . GLN A 1 220 ? 55.472 -10.892 -47.753 1.00 44.12 220 GLN A CA 1
ATOM 1806 C C . GLN A 1 220 ? 54.692 -9.751 -47.065 1.00 44.12 220 GLN A C 1
ATOM 1808 O O . GLN A 1 220 ? 55.218 -8.718 -46.658 1.00 44.12 220 GLN A O 1
ATOM 1813 N N . ASP A 1 221 ? 53.413 -10.087 -46.872 1.00 40.09 221 ASP A N 1
ATOM 1814 C CA . ASP A 1 221 ? 52.503 -9.832 -45.752 1.00 40.09 221 ASP A CA 1
ATOM 1815 C C . ASP A 1 221 ? 53.109 -9.262 -44.460 1.00 40.09 221 ASP A C 1
ATOM 1817 O O . ASP A 1 221 ? 53.933 -9.890 -43.794 1.00 40.09 221 ASP A O 1
ATOM 1821 N N . TRP A 1 222 ? 52.549 -8.134 -44.020 1.00 36.59 222 TRP A N 1
ATOM 1822 C CA . TRP A 1 222 ? 52.646 -7.655 -42.643 1.00 36.59 222 TRP A CA 1
ATOM 1823 C C . TRP A 1 222 ? 51.246 -7.577 -42.027 1.00 36.59 222 TRP A C 1
ATOM 1825 O O . TRP A 1 222 ? 50.516 -6.606 -42.213 1.00 36.59 222 TRP A O 1
ATOM 1835 N N . THR A 1 223 ? 50.865 -8.599 -41.263 1.00 43.47 223 THR A N 1
ATOM 1836 C CA . THR A 1 223 ? 49.758 -8.517 -40.297 1.00 43.47 223 THR A CA 1
ATOM 1837 C C . THR A 1 223 ? 50.210 -7.779 -39.028 1.00 43.47 223 THR A C 1
ATOM 1839 O O . THR A 1 223 ? 51.228 -8.173 -38.448 1.00 43.47 223 THR A O 1
ATOM 1842 N N . PRO A 1 224 ? 49.467 -6.776 -38.522 1.00 40.09 224 PRO A N 1
ATOM 1843 C CA . PRO A 1 224 ? 49.788 -6.123 -37.254 1.00 40.09 224 PRO A CA 1
ATOM 1844 C C . PRO A 1 224 ? 49.349 -6.974 -36.052 1.00 40.09 224 PRO A C 1
ATOM 1846 O O . PRO A 1 224 ? 48.208 -7.434 -35.986 1.00 40.09 224 PRO A O 1
ATOM 1849 N N . ARG A 1 225 ? 50.235 -7.145 -35.061 1.00 40.53 225 ARG A N 1
ATOM 1850 C CA . ARG A 1 225 ? 49.880 -7.691 -33.740 1.00 40.53 225 ARG A CA 1
ATOM 1851 C C . ARG A 1 225 ? 49.151 -6.638 -32.905 1.00 40.53 225 ARG A C 1
ATOM 1853 O O . ARG A 1 225 ? 49.683 -5.558 -32.670 1.00 40.53 225 ARG A O 1
ATOM 1860 N N . ILE A 1 226 ? 47.981 -7.007 -32.392 1.00 46.66 226 ILE A N 1
ATOM 1861 C CA . ILE A 1 226 ? 47.257 -6.314 -31.319 1.00 46.66 226 ILE A CA 1
ATOM 1862 C C . ILE A 1 226 ? 47.851 -6.748 -29.967 1.00 46.66 226 ILE A C 1
ATOM 1864 O O . ILE A 1 226 ? 47.951 -7.955 -29.732 1.00 46.66 226 ILE A O 1
ATOM 1868 N N . PRO A 1 227 ? 48.175 -5.830 -29.041 1.00 47.72 227 PRO A N 1
ATOM 1869 C CA . PRO A 1 227 ? 48.322 -6.177 -27.633 1.00 47.72 227 PRO A CA 1
ATOM 1870 C C . PRO A 1 227 ? 46.965 -6.140 -26.921 1.00 47.72 227 PRO A C 1
ATOM 1872 O O . PRO A 1 227 ? 46.257 -5.133 -26.920 1.00 47.72 227 PRO A O 1
ATOM 1875 N N . LEU A 1 228 ? 46.624 -7.277 -26.320 1.00 41.19 228 LEU A N 1
ATOM 1876 C CA . LEU A 1 228 ? 45.482 -7.486 -25.439 1.00 41.19 228 LEU A CA 1
ATOM 1877 C C . LEU A 1 228 ? 45.585 -6.663 -24.145 1.00 41.19 228 LEU A C 1
ATOM 1879 O O . LEU A 1 228 ? 46.641 -6.547 -23.530 1.00 41.19 228 LEU A O 1
ATOM 1883 N N . SER A 1 229 ? 44.414 -6.172 -23.744 1.00 42.56 229 SER A N 1
ATOM 1884 C CA . SER A 1 229 ? 44.015 -5.684 -22.423 1.00 42.56 229 SER A CA 1
ATOM 1885 C C . SER A 1 229 ? 44.576 -6.504 -21.254 1.00 42.56 229 SER A C 1
ATOM 1887 O O . SER A 1 229 ? 44.427 -7.725 -21.231 1.00 42.56 229 SER A O 1
ATOM 1889 N N . GLN A 1 230 ? 45.111 -5.811 -20.241 1.00 41.91 230 GLN A N 1
ATOM 1890 C CA . GLN A 1 230 ? 45.210 -6.313 -18.867 1.00 41.91 230 GLN A CA 1
ATOM 1891 C C . GLN A 1 230 ? 44.908 -5.189 -17.857 1.00 41.91 230 GLN A C 1
ATOM 1893 O O . GLN A 1 230 ? 45.743 -4.344 -17.561 1.00 41.91 230 GLN A O 1
ATOM 1898 N N . HIS A 1 231 ? 43.688 -5.205 -17.326 1.00 47.66 231 HIS A N 1
ATOM 1899 C CA . HIS A 1 231 ? 43.407 -4.995 -15.898 1.00 47.66 231 HIS A CA 1
ATOM 1900 C C . HIS A 1 231 ? 42.940 -6.370 -15.381 1.00 47.66 231 HIS A C 1
ATOM 1902 O O . HIS A 1 231 ? 42.347 -7.098 -16.186 1.00 47.66 231 HIS A O 1
ATOM 1908 N N . PRO A 1 232 ? 43.179 -6.779 -14.117 1.00 54.28 232 PRO A N 1
ATOM 1909 C CA . PRO A 1 232 ? 42.641 -6.101 -12.924 1.00 54.28 232 PRO A CA 1
ATOM 1910 C C . PRO A 1 232 ? 43.606 -6.155 -11.705 1.00 54.28 232 PRO A C 1
ATOM 1912 O O . PRO A 1 232 ? 44.648 -6.796 -11.758 1.00 54.28 232 PRO A O 1
ATOM 1915 N N . ASN A 1 233 ? 43.392 -5.430 -10.606 1.00 39.97 233 ASN A N 1
ATOM 1916 C CA . ASN A 1 233 ? 42.533 -5.862 -9.499 1.00 39.97 233 ASN A CA 1
ATOM 1917 C C . ASN A 1 233 ? 42.567 -4.835 -8.352 1.00 39.97 233 ASN A C 1
ATOM 1919 O O . ASN A 1 233 ? 43.639 -4.313 -8.062 1.00 39.97 233 ASN A O 1
ATOM 1923 N N . VAL A 1 234 ? 41.387 -4.691 -7.729 1.00 45.16 234 VAL A N 1
ATOM 1924 C CA . VAL A 1 234 ? 41.070 -4.447 -6.301 1.00 45.16 234 VAL A CA 1
ATOM 1925 C C . VAL A 1 234 ? 41.688 -3.230 -5.617 1.00 45.16 234 VAL A C 1
ATOM 1927 O O . VAL A 1 234 ? 42.895 -3.249 -5.310 1.00 45.16 234 VAL A O 1
#

Secondary structure (DSSP, 8-state):
-HHHHHHHHHHHHHHHHHHHHHHHHHHHHTSPPP-----S-HHHHHHHHHHHHHHHHHHHHHHHHHHHHHHHHHHHHHHHHHHHHHHHHHHHHHHHHHHHHHHHHHHHHHHHHHHHHHHHHHHHHHHHHHHHHHHHHHHHHHHHHHHHHHHHS-TTS---TT--HHHHHHHHHHHHHHHHHHHHHHHHHHS--------------------PPPP-------PPPPPP------

Foldseek 3Di:
DVVVVVVVVVVVVVVVVVVVVVVVVVVLVPQDDDDDDDDDDPVVVSVVSVVVVVVVVVVVVVVVVVVVVVVVVVVVVVVVVVVVVVVVVVVVVVVVVVVVVVVVVVVVVVVVVVVVVVVVVVVVVVVVVVVVVVVVVVVVVQVVLLVLLVVLDDPVDDDDPDDDSVRSVVSSVVSVVVVVVVVVVVCVVPPDPPPDDDDDDDDDDDDDDDDDDDDDDDDDDDDDDDDDDDDDDD

Radius of gyration: 68.34 Å; chains: 1; bounding box: 147×62×173 Å

pLDDT: mean 78.14, std 20.57, range [32.56, 98.69]

Sequence (234 aa):
MEAIYGQRKLKKEVEKHKLFEDYLIKVLEKVPKGYDEGEEPEEAQVEARVEAMVKRYWKLFTVSQDAQKHLEAFSKMNQAVHQSLESLEDRHRTLIPNLKTQLCQLQKRCNRRQKQQRQLEHNVIYEKDTGSYTNQLLSYIEKTIDNMAQQCCPSARTVPKSMGLFSKLDLIQDFMLDKMETVKLISLLTGPRVCWSGDSLKDQRFRRYPGPFRKCPNGQDWTPRIPLSQHPNV

Organism: Hipposideros armiger (NCBI:txid186990)